Protein AF-0000000083411575 (afdb_homodimer)

Nearest PDB structures (foldseek):
  4qbl-assembly1_A  TM=9.047E-01  e=6.731E-08  Psychrobacter sp. PRwf-1
  4qbl-assembly3_D  TM=9.053E-01  e=1.984E-07  Psychrobacter sp. PRwf-1
  4qbo-assembly1_A-2  TM=8.494E-01  e=5.004E-03  Streptococcus phage P9
  5y7g-assembly3_C  TM=7.766E-01  e=3.086E-01  Pseudomonas aeruginosa PAO1
  4qbl-assembly1_A  TM=9.045E-01  e=8.888E-08  Psychrobacter sp. PRwf-1

Organism: NCBI:txid2530390

InterPro domains:
  IPR011856 tRNA endonuclease-like domain superfamily [G3DSA:3.40.1350.10] (1-117)
  IPR014883 VRR-NUC domain [PF08774] (8-102)
  IPR014883 VRR-NUC domain [SM00990] (3-104)

Secondary structure (DSSP, 8-state):
-HHHHHHHHHHHHHHHHHHTGGGGGGEEE----S---HHHHHHHHHTT--TT--SEEE----SS-S-EEEEE--TT----HHHHHHHHHHHHTT-EEEEE-SHHHHHHHHHHHHHT-/-HHHHHHHHHHHHHHHHHHTGGGGGGEEE----S---HHHHHHHHHTT--TT--SEEE----SS-S-EEEEE--TT----HHHHHHHHHHHHTT-EEEEE-SHHHHHHHHHHHHHT-

Sequence (234 aa):
MRHAESQIQQNCVKWFRLQYADLALLLFAVPNGGARNRIEAGIMKGEGVTAGVADMLFLLPNKYHHALCIEFKTPKGKQQDSQKRFQRKVEAFGYRYEIVRSLEEFIELMRNYLAQRMRHAESQIQQNCVKWFRLQYADLALLLFAVPNGGARNRIEAGIMKGEGVTAGVADMLFLLPNKYHHALCIEFKTPKGKQQDSQKRFQRKVEAFGYRYEIVRSLEEFIELMRNYLAQR

Foldseek 3Di:
DVVLQVVQVVLLLVVCCVVPVVQSVQKDFDPLDDDDPPVVNVVVVVVPRFPQFAGMWRCDDFPFARTEGEHEDAPPDDRDPSVVVNCVVRVVVGHHYDYDHHSVSSVVVVVVRVVRD/DVVLQVVQVVLLLVVCCVVPVVQSVQKDFDPLDDDDPPVVNVVVVVVPRFPQFAGMWRQDDFPFARTEGEHEDAPPDDRDPSVVVNCVVRVVVGHHYDYDHHSVSSVVVVVVRVVRD

pLDDT: mean 95.51, std 7.92, range [45.12, 98.94]

Solvent-accessible surface area (backbone atoms only — not comparable to full-atom values): 12264 Å² total; per-residue (Å²): 112,72,58,61,30,46,52,39,43,23,51,39,39,51,51,45,40,68,76,37,56,94,52,34,88,39,46,30,32,34,59,81,70,74,94,59,56,70,68,58,46,51,51,39,43,43,42,22,48,55,82,33,61,47,46,26,39,31,63,53,52,35,79,78,26,44,24,39,34,36,32,71,31,44,89,80,55,75,84,50,70,51,32,50,52,40,43,53,52,39,44,74,60,36,28,41,67,46,78,35,58,39,50,67,54,41,51,53,48,51,54,55,52,62,69,42,92,112,72,58,60,32,46,52,39,43,22,51,38,39,52,51,45,39,68,76,37,56,93,51,34,88,38,46,30,31,33,61,82,70,74,95,58,57,70,68,59,45,51,53,40,43,41,44,22,48,55,82,33,61,48,46,26,39,32,63,52,52,35,78,80,24,44,24,38,35,35,31,72,33,45,88,83,53,75,84,49,71,50,32,49,51,40,42,55,53,40,40,74,62,36,28,41,68,45,80,34,59,38,50,67,52,42,50,52,48,51,52,55,50,60,68,40,90

Structure (mmCIF, N/CA/C/O backbone):
data_AF-0000000083411575-model_v1
#
loop_
_entity.id
_entity.type
_entity.pdbx_description
1 polymer 'VRR-NUC domain-containing protein'
#
loop_
_atom_site.group_PDB
_atom_site.id
_atom_site.type_symbol
_atom_site.label_atom_id
_atom_site.label_alt_id
_atom_site.label_comp_id
_atom_site.label_asy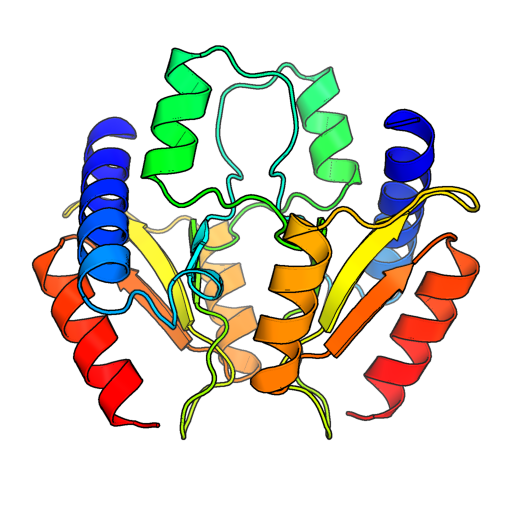m_id
_atom_site.label_entity_id
_atom_site.label_seq_id
_atom_site.pdbx_PDB_ins_code
_atom_site.Cartn_x
_atom_site.Cartn_y
_atom_site.Cartn_z
_atom_site.occupancy
_atom_site.B_iso_or_equiv
_atom_site.auth_seq_id
_atom_site.auth_comp_id
_atom_site.auth_asym_id
_atom_site.auth_atom_id
_atom_site.pdbx_PDB_model_num
ATOM 1 N N . MET A 1 1 ? -22.984 -2.225 -6.152 1 45.91 1 MET A N 1
ATOM 2 C CA . MET A 1 1 ? -21.797 -2.654 -6.887 1 45.91 1 MET A CA 1
ATOM 3 C C . MET A 1 1 ? -20.562 -2.656 -5.98 1 45.91 1 MET A C 1
ATOM 5 O O . MET A 1 1 ? -19.828 -3.648 -5.918 1 45.91 1 MET A O 1
ATOM 9 N N . ARG A 1 2 ? -20.5 -1.632 -5.113 1 64.19 2 ARG A N 1
ATOM 10 C CA . ARG A 1 2 ? -19.406 -1.504 -4.164 1 64.19 2 ARG A CA 1
ATOM 11 C C . ARG A 1 2 ? -19.516 -2.549 -3.057 1 64.19 2 ARG A C 1
ATOM 13 O O . ARG A 1 2 ? -18.5 -3.115 -2.631 1 64.19 2 ARG A O 1
ATOM 20 N N . HIS A 1 3 ? -20.703 -3.031 -3.025 1 84.12 3 HIS A N 1
ATOM 21 C CA . HIS A 1 3 ? -20.938 -3.971 -1.939 1 84.12 3 HIS A CA 1
ATOM 22 C C . HIS A 1 3 ? -20.484 -5.379 -2.312 1 84.12 3 HIS A C 1
ATOM 24 O O . HIS A 1 3 ? -19.859 -6.066 -1.499 1 84.12 3 HIS A O 1
ATOM 30 N N . ALA A 1 4 ? -20.797 -5.727 -3.582 1 92.94 4 ALA A N 1
ATOM 31 C CA . ALA A 1 4 ? -20.391 -7.062 -4.004 1 92.94 4 ALA A CA 1
ATOM 32 C C . ALA A 1 4 ? -18.875 -7.191 -4.02 1 92.94 4 ALA A C 1
ATOM 34 O O . ALA A 1 4 ? -18.312 -8.219 -3.605 1 92.94 4 ALA A O 1
ATOM 35 N N . GLU A 1 5 ? -18.234 -6.23 -4.488 1 95.06 5 GLU A N 1
ATOM 36 C CA . GLU A 1 5 ? -16.766 -6.211 -4.516 1 95.06 5 GLU A CA 1
ATOM 37 C C . GLU A 1 5 ? -16.188 -6.258 -3.105 1 95.06 5 GLU A C 1
ATOM 39 O O . GLU A 1 5 ? -15.211 -6.965 -2.855 1 95.06 5 GLU A O 1
ATOM 44 N N . SER A 1 6 ? -16.812 -5.504 -2.25 1 95.5 6 SER A N 1
ATOM 45 C CA . SER A 1 6 ? -16.422 -5.492 -0.844 1 95.5 6 SER A CA 1
ATOM 46 C C . SER A 1 6 ? -16.547 -6.883 -0.228 1 95.5 6 SER A C 1
ATOM 48 O O . SER A 1 6 ? -15.664 -7.312 0.524 1 95.5 6 SER A O 1
ATOM 50 N N . GLN A 1 7 ? -17.609 -7.582 -0.537 1 97 7 GLN A N 1
ATOM 51 C CA . GLN A 1 7 ? -17.812 -8.922 -0.006 1 97 7 GLN A CA 1
ATOM 52 C C . GLN A 1 7 ? -16.75 -9.891 -0.51 1 97 7 GLN A C 1
ATOM 54 O O . GLN A 1 7 ? -16.25 -10.727 0.25 1 97 7 GLN A O 1
ATOM 59 N N . ILE A 1 8 ? -16.422 -9.797 -1.762 1 98.25 8 ILE A N 1
ATOM 60 C CA . ILE A 1 8 ? -15.359 -10.633 -2.32 1 98.25 8 ILE A CA 1
ATOM 61 C C . ILE A 1 8 ? -14.047 -10.367 -1.581 1 98.25 8 ILE A C 1
ATOM 63 O O . ILE A 1 8 ? -13.383 -11.297 -1.131 1 98.25 8 ILE A O 1
ATOM 67 N N . GLN A 1 9 ? -13.711 -9.148 -1.448 1 98.56 9 GLN A N 1
ATOM 68 C CA . GLN A 1 9 ? -12.469 -8.75 -0.793 1 98.56 9 GLN A CA 1
ATOM 69 C C . GLN A 1 9 ? -12.422 -9.242 0.65 1 98.56 9 GLN A C 1
ATOM 71 O O . GLN A 1 9 ? -11.414 -9.789 1.096 1 98.56 9 GLN A O 1
ATOM 76 N N . GLN A 1 10 ? -13.539 -9.109 1.361 1 98.56 10 GLN A N 1
ATOM 77 C CA . GLN A 1 10 ? -13.594 -9.547 2.752 1 98.56 10 GLN A CA 1
ATOM 78 C C . GLN A 1 10 ? -13.406 -11.062 2.859 1 98.56 10 GLN A C 1
ATOM 80 O O . GLN A 1 10 ? -12.703 -11.547 3.748 1 98.56 10 GLN A O 1
ATOM 85 N N . ASN A 1 11 ? -14.078 -11.742 1.979 1 98.81 11 ASN A N 1
ATOM 86 C CA . ASN A 1 11 ? -13.93 -13.195 1.978 1 98.81 11 ASN A CA 1
ATOM 87 C C . ASN A 1 11 ? -12.484 -13.617 1.704 1 98.81 11 ASN A C 1
ATOM 89 O O . ASN A 1 11 ? -11.984 -14.555 2.322 1 98.81 11 ASN A O 1
ATOM 93 N N . CYS A 1 12 ? -11.859 -12.938 0.825 1 98.94 12 CYS A N 1
ATOM 94 C CA . CYS A 1 12 ? -10.477 -13.227 0.482 1 98.94 12 CYS A CA 1
ATOM 95 C C . CYS A 1 12 ? -9.555 -12.953 1.664 1 98.94 12 CYS A C 1
ATOM 97 O O . CYS A 1 12 ? -8.695 -13.781 1.994 1 98.94 12 CYS A O 1
ATOM 99 N N . VAL A 1 13 ? -9.766 -11.836 2.314 1 98.88 13 VAL A N 1
ATOM 100 C CA . VAL A 1 13 ? -8.953 -11.461 3.467 1 98.88 13 VAL A CA 1
ATOM 101 C C . VAL A 1 13 ? -9.125 -12.492 4.582 1 98.88 13 VAL A C 1
ATOM 103 O O . VAL A 1 13 ? -8.148 -12.961 5.164 1 98.88 13 VAL A O 1
ATOM 106 N N . LYS A 1 14 ? -10.352 -12.812 4.832 1 98.81 14 LYS A N 1
ATOM 107 C CA . LYS A 1 14 ? -10.648 -13.797 5.871 1 98.81 14 LYS A CA 1
ATOM 108 C C . LYS A 1 14 ? -9.953 -15.125 5.586 1 98.81 14 LYS A C 1
ATOM 110 O O . LYS A 1 14 ? -9.297 -15.688 6.457 1 98.81 14 LYS A O 1
ATOM 115 N N . TRP A 1 15 ? -10.148 -15.617 4.422 1 98.94 15 TRP A N 1
ATOM 116 C CA . TRP A 1 15 ? -9.516 -16.875 4.035 1 98.94 15 TRP A CA 1
ATOM 117 C C . TRP A 1 15 ? -8 -16.797 4.207 1 98.94 15 TRP A C 1
ATOM 119 O O . TRP A 1 15 ? -7.391 -17.688 4.809 1 98.94 15 TRP A O 1
ATOM 129 N N . PHE A 1 16 ? -7.371 -15.766 3.699 1 98.94 16 PHE A N 1
ATOM 130 C CA . PHE A 1 16 ? -5.918 -15.641 3.707 1 98.94 16 PHE A CA 1
ATOM 131 C C . PHE A 1 16 ? -5.383 -15.633 5.133 1 98.94 16 PHE A C 1
ATOM 133 O O . PHE A 1 16 ? -4.418 -16.328 5.441 1 98.94 16 PHE A O 1
ATOM 140 N N . ARG A 1 17 ? -6.027 -14.836 5.992 1 98.62 17 ARG A N 1
ATOM 141 C CA . ARG A 1 17 ? -5.531 -14.672 7.352 1 98.62 17 ARG A CA 1
ATOM 142 C C . ARG A 1 17 ? -5.684 -15.961 8.156 1 98.62 17 ARG A C 1
ATOM 144 O O . ARG A 1 17 ? -4.879 -16.25 9.047 1 98.62 17 ARG A O 1
ATOM 151 N N . LEU A 1 18 ? -6.668 -16.703 7.801 1 98.5 18 LEU A N 1
ATOM 152 C CA . LEU A 1 18 ? -6.832 -18.016 8.422 1 98.5 18 LEU A CA 1
ATOM 153 C C . LEU A 1 18 ? -5.797 -19 7.891 1 98.5 18 LEU A C 1
ATOM 155 O O . LEU A 1 18 ? -5.191 -19.75 8.664 1 98.5 18 LEU A O 1
ATOM 159 N N . GLN A 1 19 ? -5.578 -19.031 6.637 1 98.56 19 GLN A N 1
ATOM 160 C CA . GLN A 1 19 ? -4.707 -20.016 5.988 1 98.56 19 GLN A CA 1
ATOM 161 C C . GLN A 1 19 ? -3.238 -19.672 6.227 1 98.56 19 GLN A C 1
ATOM 163 O O . GLN A 1 19 ? -2.406 -20.578 6.363 1 98.56 19 GLN A O 1
ATOM 168 N N . TYR A 1 20 ? -2.881 -18.391 6.188 1 98.5 20 TYR A N 1
ATOM 169 C CA . TYR A 1 20 ? -1.503 -17.922 6.273 1 98.5 20 TYR A CA 1
ATOM 170 C C . TYR A 1 20 ? -1.346 -16.891 7.379 1 98.5 20 TYR A C 1
ATOM 172 O O . TYR A 1 20 ? -0.871 -15.781 7.137 1 98.5 20 TYR A O 1
ATOM 180 N N . ALA A 1 21 ? -1.58 -17.328 8.594 1 98.19 21 ALA A N 1
ATOM 181 C CA . ALA A 1 21 ? -1.574 -16.422 9.742 1 98.19 21 ALA A CA 1
ATOM 182 C C . ALA A 1 21 ? -0.219 -15.734 9.891 1 98.19 21 ALA A C 1
ATOM 184 O O . ALA A 1 21 ? -0.149 -14.555 10.234 1 98.19 21 ALA A O 1
ATOM 185 N N . ASP A 1 22 ? 0.83 -16.406 9.57 1 98 22 ASP A N 1
ATOM 186 C CA . ASP A 1 22 ? 2.18 -15.898 9.781 1 98 22 ASP A CA 1
ATOM 187 C C . ASP A 1 22 ? 2.533 -14.844 8.727 1 98 22 ASP A C 1
ATOM 189 O O . ASP A 1 22 ? 3.514 -14.109 8.883 1 98 22 ASP A O 1
ATOM 193 N N . LEU A 1 23 ? 1.712 -14.727 7.66 1 98.62 23 LEU A N 1
ATOM 194 C CA . LEU A 1 23 ? 1.969 -13.781 6.586 1 98.62 23 LEU A CA 1
ATOM 195 C C . LEU A 1 23 ? 0.899 -12.688 6.555 1 98.62 23 LEU A C 1
ATOM 197 O O . LEU A 1 23 ? 0.912 -11.828 5.676 1 98.62 23 LEU A O 1
ATOM 201 N N . ALA A 1 24 ? 0.031 -12.734 7.512 1 98.56 24 ALA A N 1
ATOM 202 C CA . ALA A 1 24 ? -1.183 -11.922 7.492 1 98.56 24 ALA A CA 1
ATOM 203 C C . ALA A 1 24 ? -0.846 -10.43 7.445 1 98.56 24 ALA A C 1
ATOM 205 O O . ALA A 1 24 ? -1.523 -9.656 6.766 1 98.56 24 ALA A O 1
ATOM 206 N N . LEU A 1 25 ? 0.223 -10.016 8.109 1 98.62 25 LEU A N 1
ATOM 207 C CA . LEU A 1 25 ? 0.572 -8.602 8.211 1 98.62 25 LEU A CA 1
ATOM 208 C C . LEU A 1 25 ? 1.054 -8.062 6.871 1 98.62 25 LEU A C 1
ATOM 210 O O . LEU A 1 25 ? 1.067 -6.848 6.652 1 98.62 25 LEU A O 1
ATOM 214 N N . LEU A 1 26 ? 1.447 -8.938 6.008 1 98.88 26 LEU A N 1
ATOM 215 C CA . LEU A 1 26 ? 2.014 -8.516 4.73 1 98.88 26 LEU A CA 1
ATOM 216 C C . LEU A 1 26 ? 0.914 -8.289 3.697 1 98.88 26 LEU A C 1
ATOM 218 O O . LEU A 1 26 ? 1.167 -7.727 2.629 1 98.88 26 LEU A O 1
ATOM 222 N N . LEU A 1 27 ? -0.283 -8.789 3.959 1 98.94 27 LEU A N 1
ATOM 223 C CA . LEU A 1 27 ? -1.449 -8.562 3.111 1 98.94 27 LEU A CA 1
ATOM 224 C C . LEU A 1 27 ? -2.377 -7.523 3.73 1 98.94 27 LEU A C 1
ATOM 226 O O . LEU A 1 27 ? -2.971 -7.762 4.785 1 98.94 27 LEU A O 1
ATOM 230 N N . PHE A 1 28 ? -2.523 -6.352 3.053 1 98.81 28 PHE A N 1
ATOM 231 C CA . PHE A 1 28 ? -3.34 -5.293 3.633 1 98.81 28 PHE A CA 1
ATOM 232 C C . PHE A 1 28 ? -4 -4.457 2.543 1 98.81 28 PHE A C 1
ATOM 234 O O . PHE A 1 28 ? -3.545 -4.453 1.396 1 98.81 28 PHE A O 1
ATOM 241 N N . ALA A 1 29 ? -5.043 -3.838 2.924 1 98.31 29 ALA A N 1
ATOM 242 C CA . ALA A 1 29 ? -5.805 -3.01 1.993 1 98.31 29 ALA A CA 1
ATOM 243 C C . ALA A 1 29 ? -5.223 -1.601 1.91 1 98.31 29 ALA A C 1
ATOM 245 O O . ALA A 1 29 ? -4.527 -1.155 2.824 1 98.31 29 ALA A O 1
ATOM 246 N N . VAL A 1 30 ? -5.398 -0.979 0.812 1 97.75 30 VAL A N 1
ATOM 247 C CA . VAL A 1 30 ? -5.223 0.46 0.642 1 97.75 30 VAL A CA 1
ATOM 248 C C . VAL A 1 30 ? -6.586 1.134 0.503 1 97.75 30 VAL A C 1
ATOM 250 O O . VAL A 1 30 ? -7.133 1.222 -0.599 1 97.75 30 VAL A O 1
ATOM 253 N N . PRO A 1 31 ? -7.156 1.599 1.565 1 92 31 PRO A N 1
ATOM 254 C CA . PRO A 1 31 ? -8.539 2.076 1.535 1 92 31 PRO A CA 1
ATOM 255 C C . PRO A 1 31 ? -8.672 3.455 0.893 1 92 31 PRO A C 1
ATOM 257 O O . PRO A 1 31 ? -8.719 4.469 1.597 1 92 31 PRO A O 1
ATOM 260 N N . ASN A 1 32 ? -8.703 3.543 -0.411 1 82.38 32 ASN A N 1
ATOM 261 C CA . ASN A 1 32 ? -8.75 4.793 -1.158 1 82.38 32 ASN A CA 1
ATOM 262 C C . ASN A 1 32 ? -10.188 5.27 -1.354 1 82.38 32 ASN A C 1
ATOM 264 O O . ASN A 1 32 ? -10.422 6.367 -1.863 1 82.38 32 ASN A O 1
ATOM 268 N N . GLY A 1 33 ? -11.039 4.449 -0.972 1 71.44 33 GLY A N 1
ATOM 269 C CA . GLY A 1 33 ? -12.43 4.777 -1.261 1 71.44 33 GLY A CA 1
ATOM 270 C C . GLY A 1 33 ? -13.203 5.234 -0.038 1 71.44 33 GLY A C 1
ATOM 271 O O . GLY A 1 33 ? -12.609 5.547 0.997 1 71.44 33 GLY A O 1
ATOM 272 N N . GLY A 1 34 ? -14.344 5.609 -0.217 1 68 34 GLY A N 1
ATOM 273 C CA . GLY A 1 34 ? -15.297 5.992 0.808 1 68 34 GLY A CA 1
ATOM 274 C C . GLY A 1 34 ? -15.695 7.457 0.739 1 68 34 GLY A C 1
ATOM 275 O O . GLY A 1 34 ? -14.969 8.273 0.16 1 68 34 GLY A O 1
ATOM 276 N N . ALA A 1 35 ? -16.828 7.652 1.132 1 71.06 35 ALA A N 1
ATOM 277 C CA . ALA A 1 35 ? -17.344 9.016 1.122 1 71.06 35 ALA A CA 1
ATOM 278 C C . ALA A 1 35 ? -16.641 9.883 2.16 1 71.06 35 ALA A C 1
ATOM 280 O O . ALA A 1 35 ? -16.5 9.477 3.316 1 71.06 35 ALA A O 1
ATOM 281 N N . ARG A 1 36 ? -15.898 10.883 1.647 1 77.06 36 ARG A N 1
ATOM 282 C CA . ARG A 1 36 ? -15.281 11.906 2.48 1 77.06 36 ARG A CA 1
ATOM 283 C C . ARG A 1 36 ? -15.781 13.297 2.104 1 77.06 36 ARG A C 1
ATOM 285 O O . ARG A 1 36 ? -16.188 13.531 0.961 1 77.06 36 ARG A O 1
ATOM 292 N N . ASN A 1 37 ? -15.906 14.031 3.102 1 83.44 37 ASN A N 1
ATOM 293 C CA . ASN A 1 37 ? -16.203 15.414 2.736 1 83.44 37 ASN A CA 1
ATOM 294 C C . ASN A 1 37 ? -15.047 16.047 1.955 1 83.44 37 ASN A C 1
ATOM 296 O O . ASN A 1 37 ? -13.945 15.484 1.912 1 83.44 37 ASN A O 1
ATOM 300 N N . ARG A 1 38 ? -15.406 17.047 1.305 1 88.06 38 ARG A N 1
ATOM 301 C CA . ARG A 1 38 ? -14.469 17.672 0.38 1 88.06 38 ARG A CA 1
ATOM 302 C C . ARG A 1 38 ? -13.164 18.031 1.083 1 88.06 38 ARG A C 1
ATOM 304 O O . ARG A 1 38 ? -12.078 17.875 0.516 1 88.06 38 ARG A O 1
ATOM 311 N N . ILE A 1 39 ? -13.258 18.578 2.246 1 86.69 39 ILE A N 1
ATOM 312 C CA . ILE A 1 39 ? -12.086 19 2.994 1 86.69 39 ILE A CA 1
ATOM 313 C C . ILE A 1 39 ? -11.211 17.797 3.316 1 86.69 39 ILE A C 1
ATOM 315 O O . ILE A 1 39 ? -10 17.812 3.062 1 86.69 39 ILE A O 1
ATOM 319 N N . GLU A 1 40 ? -11.789 16.734 3.811 1 86.06 40 GLU A N 1
ATOM 320 C CA . GLU A 1 40 ? -11.055 15.516 4.141 1 86.06 40 GLU A CA 1
ATOM 321 C C . GLU A 1 40 ? -10.445 14.891 2.891 1 86.06 40 GLU A C 1
ATOM 323 O O . GLU A 1 40 ? -9.305 14.406 2.926 1 86.06 40 GLU A O 1
ATOM 328 N N . ALA A 1 41 ? -11.211 14.961 1.798 1 87.75 41 ALA A N 1
ATOM 329 C CA . ALA A 1 41 ? -10.727 14.414 0.533 1 87.75 41 ALA A CA 1
ATOM 330 C C . ALA A 1 41 ? -9.477 15.164 0.058 1 87.75 41 ALA A C 1
ATOM 332 O O . ALA A 1 41 ? -8.531 14.547 -0.438 1 87.75 41 ALA A O 1
ATO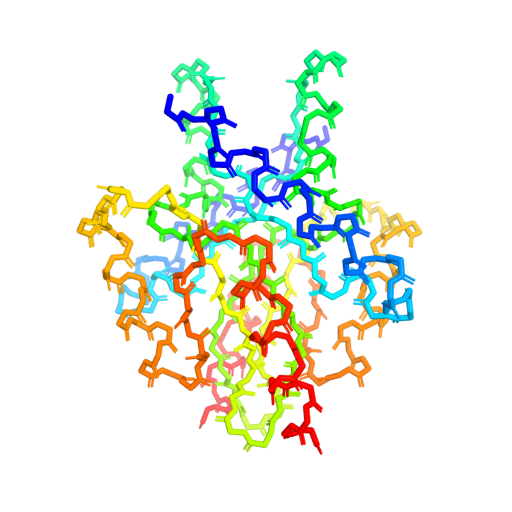M 333 N N . GLY A 1 42 ? -9.5 16.469 0.205 1 91.62 42 GLY A N 1
ATOM 334 C CA . GLY A 1 42 ? -8.352 17.281 -0.159 1 91.62 42 GLY A CA 1
ATOM 335 C C . GLY A 1 42 ? -7.121 16.984 0.674 1 91.62 42 GLY A C 1
ATOM 336 O O . GLY A 1 42 ? -6.012 16.891 0.143 1 91.62 42 GLY A O 1
ATOM 337 N N . ILE A 1 43 ? -7.324 16.781 1.962 1 91.75 43 ILE A N 1
ATOM 338 C CA . ILE A 1 43 ? -6.227 16.469 2.867 1 91.75 43 ILE A CA 1
ATOM 339 C C . ILE A 1 43 ? -5.633 15.109 2.496 1 91.75 43 ILE A C 1
ATOM 341 O O . ILE A 1 43 ? -4.414 14.961 2.396 1 91.75 43 ILE A O 1
ATOM 345 N N . MET A 1 44 ? -6.5 14.203 2.184 1 93.38 44 MET A N 1
ATOM 346 C CA . MET A 1 44 ? -6.055 12.852 1.848 1 93.38 44 MET A CA 1
ATOM 347 C C . MET A 1 44 ? -5.258 12.852 0.545 1 93.38 44 MET A C 1
ATOM 349 O O . MET A 1 44 ? -4.219 12.195 0.449 1 93.38 44 MET A O 1
ATOM 353 N N . LYS A 1 45 ? -5.738 13.602 -0.394 1 94.94 45 LYS A N 1
ATOM 354 C CA . LYS A 1 45 ? -5 13.727 -1.646 1 94.94 45 LYS A CA 1
ATOM 355 C C . LYS A 1 45 ? -3.627 14.359 -1.414 1 94.94 45 LYS A C 1
ATOM 357 O O . LYS A 1 45 ? -2.627 13.898 -1.973 1 94.94 45 LYS A O 1
ATOM 362 N N . GLY A 1 46 ? -3.625 15.359 -0.607 1 96.25 46 GLY A N 1
ATOM 363 C CA . GLY A 1 46 ? -2.367 16 -0.257 1 96.25 46 GLY A CA 1
ATOM 364 C C . GLY A 1 46 ? -1.4 15.07 0.452 1 96.25 46 GLY A C 1
ATOM 365 O O . GLY A 1 46 ? -0.183 15.211 0.314 1 96.25 46 GLY A O 1
ATOM 366 N N . GLU A 1 47 ? -1.982 14.078 1.139 1 96.88 47 GLU A N 1
ATOM 367 C CA . GLU A 1 47 ? -1.171 13.133 1.904 1 96.88 47 GLU A CA 1
ATOM 368 C C . GLU A 1 47 ? -0.738 11.953 1.043 1 96.88 47 GLU A C 1
ATOM 370 O O . GLU A 1 47 ? -0.022 11.07 1.513 1 96.88 47 GLU A O 1
ATOM 375 N N . GLY A 1 48 ? -1.178 11.961 -0.168 1 97.69 48 GLY A N 1
ATOM 376 C CA . GLY A 1 48 ? -0.621 10.969 -1.073 1 97.69 48 GLY A CA 1
ATOM 377 C C . GLY A 1 48 ? -1.625 9.906 -1.489 1 97.69 48 GLY A C 1
ATOM 378 O O . GLY A 1 48 ? -1.26 8.906 -2.113 1 97.69 48 GLY A O 1
ATOM 379 N N . VAL A 1 49 ? -2.881 10.07 -1.038 1 96.88 49 VAL A N 1
ATOM 380 C CA . VAL A 1 49 ? -3.908 9.203 -1.608 1 96.88 49 VAL A CA 1
ATOM 381 C C . VAL A 1 49 ? -3.967 9.398 -3.121 1 96.88 49 VAL A C 1
ATOM 383 O O . VAL A 1 49 ? -4.012 10.531 -3.607 1 96.88 49 VAL A O 1
ATOM 386 N N . THR A 1 50 ? -3.924 8.32 -3.832 1 97.19 50 THR A N 1
ATOM 387 C CA . THR A 1 50 ? -3.76 8.359 -5.281 1 97.19 50 THR A CA 1
ATOM 388 C C . THR A 1 50 ? -4.82 7.508 -5.969 1 97.19 50 THR A C 1
ATOM 390 O O . THR A 1 50 ? -5.047 6.355 -5.586 1 97.19 50 THR A O 1
ATOM 393 N N . ALA A 1 51 ? -5.406 8.078 -6.961 1 94.81 51 ALA A N 1
ATOM 394 C CA . ALA A 1 51 ? -6.43 7.359 -7.723 1 94.81 51 ALA A CA 1
ATOM 395 C C . ALA A 1 51 ? -5.824 6.18 -8.477 1 94.81 51 ALA A C 1
ATOM 397 O O . ALA A 1 51 ? -4.742 6.293 -9.055 1 94.81 51 ALA A O 1
ATOM 398 N N . GLY A 1 52 ? -6.492 5.098 -8.367 1 97.38 52 GLY A N 1
ATOM 399 C CA . GLY A 1 52 ? -6.141 3.973 -9.219 1 97.38 52 GLY A CA 1
ATOM 400 C C . GLY A 1 52 ? -5.285 2.936 -8.516 1 97.38 52 GLY A C 1
ATOM 401 O O . GLY A 1 52 ? -5.082 1.837 -9.039 1 97.38 52 GLY A O 1
ATOM 402 N N . VAL A 1 53 ? -4.793 3.299 -7.363 1 98.5 53 VAL A N 1
ATOM 403 C CA . VAL A 1 53 ? -3.988 2.336 -6.613 1 98.5 53 VAL A CA 1
ATOM 404 C C . VAL A 1 53 ? -4.812 1.083 -6.332 1 98.5 53 VAL A C 1
ATOM 406 O O . VAL A 1 53 ? -6.008 1.171 -6.031 1 98.5 53 VAL A O 1
ATOM 409 N N . ALA A 1 54 ? -4.16 -0.061 -6.426 1 98.62 54 ALA A N 1
ATOM 410 C CA . ALA A 1 54 ? -4.836 -1.338 -6.223 1 98.62 54 ALA A CA 1
ATOM 411 C C . ALA A 1 54 ? -5.496 -1.397 -4.848 1 98.62 54 ALA A C 1
ATOM 413 O O . ALA A 1 54 ? -5.016 -0.782 -3.895 1 98.62 54 ALA A O 1
ATOM 414 N N . ASP A 1 55 ? -6.512 -2.191 -4.672 1 98 55 ASP A N 1
ATOM 415 C CA . ASP A 1 55 ? -7.301 -2.305 -3.449 1 98 55 ASP A CA 1
ATOM 416 C C . ASP A 1 55 ? -6.484 -2.938 -2.324 1 98 55 ASP A C 1
ATOM 418 O O . ASP A 1 55 ? -6.773 -2.721 -1.146 1 98 55 ASP A O 1
ATOM 422 N N . MET A 1 56 ? -5.555 -3.746 -2.721 1 98.69 56 MET A N 1
ATOM 423 C CA . MET A 1 56 ? -4.844 -4.574 -1.751 1 98.69 56 MET A CA 1
ATOM 424 C C . MET A 1 56 ? -3.414 -4.848 -2.213 1 98.69 56 MET A C 1
ATOM 426 O O . MET A 1 56 ? -3.17 -5.039 -3.406 1 98.69 56 MET A O 1
ATOM 430 N N . LEU A 1 57 ? -2.525 -4.836 -1.236 1 98.94 57 LEU A N 1
ATOM 431 C CA . LEU A 1 57 ? -1.133 -5.18 -1.506 1 98.94 57 LEU A CA 1
ATOM 432 C C . LEU A 1 57 ? -0.7 -6.387 -0.679 1 98.94 57 LEU A C 1
ATOM 434 O O . LEU A 1 57 ? -1.143 -6.555 0.459 1 98.94 57 LEU A O 1
ATOM 438 N N . PHE A 1 58 ? 0.037 -7.195 -1.245 1 98.94 58 PHE A N 1
ATOM 439 C CA . PHE A 1 58 ? 0.76 -8.266 -0.569 1 98.94 58 PHE A CA 1
ATOM 440 C C . PHE A 1 58 ? 2.266 -8.062 -0.692 1 98.94 58 PHE A C 1
ATOM 442 O O . PHE A 1 58 ? 2.855 -8.375 -1.729 1 98.94 58 PHE A O 1
ATOM 449 N N . LEU A 1 59 ? 2.902 -7.508 0.375 1 98.94 59 LEU A N 1
ATOM 450 C CA . LEU A 1 59 ? 4.324 -7.188 0.371 1 98.94 59 LEU A CA 1
ATOM 451 C C . LEU A 1 59 ? 5.16 -8.422 0.694 1 98.94 59 LEU A C 1
ATOM 453 O O . LEU A 1 59 ? 5.832 -8.469 1.727 1 98.94 59 LEU A O 1
ATOM 457 N N . LEU A 1 60 ? 5.125 -9.328 -0.186 1 98.94 60 LEU A N 1
ATOM 458 C CA . LEU A 1 60 ? 5.957 -10.531 -0.177 1 98.94 60 LEU A CA 1
ATOM 459 C C . LEU A 1 60 ? 6.543 -10.789 -1.559 1 98.94 60 LEU A C 1
ATOM 461 O O . LEU A 1 60 ? 5.809 -11.055 -2.514 1 98.94 60 LEU A O 1
ATOM 465 N N . PRO A 1 61 ? 7.883 -10.633 -1.624 1 98.88 61 PRO A N 1
ATOM 466 C CA . PRO A 1 61 ? 8.461 -10.945 -2.934 1 98.88 61 PRO A CA 1
ATOM 467 C C . PRO A 1 61 ? 8.453 -12.438 -3.246 1 98.88 61 PRO A C 1
ATOM 469 O O . PRO A 1 61 ? 8.375 -13.266 -2.332 1 98.88 61 PRO A O 1
ATOM 472 N N . ASN A 1 62 ? 8.352 -12.711 -4.496 1 98.56 62 ASN A N 1
ATOM 473 C CA . ASN A 1 62 ? 8.633 -14.07 -4.938 1 98.56 62 ASN A CA 1
ATOM 474 C C . ASN A 1 62 ? 9.719 -14.102 -6.008 1 98.56 62 ASN A C 1
ATOM 476 O O . ASN A 1 62 ? 10.461 -13.133 -6.172 1 98.56 62 ASN A O 1
ATOM 480 N N . LYS A 1 63 ? 9.938 -15.188 -6.691 1 98.25 63 LYS A N 1
ATOM 481 C CA . LYS A 1 63 ? 11.031 -15.367 -7.641 1 98.25 63 LYS A CA 1
ATOM 482 C C . LYS A 1 63 ? 10.969 -14.312 -8.75 1 98.25 63 LYS A C 1
ATOM 484 O O . LYS A 1 63 ? 12.008 -13.898 -9.266 1 98.25 63 LYS A O 1
ATOM 489 N N . TYR A 1 64 ? 9.805 -13.836 -9.023 1 98.5 64 TYR A N 1
ATOM 490 C CA . TYR A 1 64 ? 9.641 -13.055 -10.242 1 98.5 64 TYR A CA 1
ATOM 491 C C . TYR A 1 64 ? 9.203 -11.625 -9.93 1 98.5 64 TYR A C 1
ATOM 493 O O . TYR A 1 64 ? 9.398 -10.719 -10.734 1 98.5 64 TYR A O 1
ATOM 501 N N . HIS A 1 65 ? 8.602 -11.461 -8.805 1 98.88 65 HIS A N 1
ATOM 502 C CA . HIS A 1 65 ? 7.953 -10.18 -8.539 1 98.88 65 HIS A CA 1
ATOM 503 C C . HIS A 1 65 ? 8.328 -9.648 -7.164 1 98.88 65 HIS A C 1
ATOM 505 O O . HIS A 1 65 ? 8.539 -10.422 -6.23 1 98.88 65 HIS A O 1
ATOM 511 N N . HIS A 1 66 ? 8.383 -8.344 -7.023 1 98.94 66 HIS A N 1
ATOM 512 C CA . HIS A 1 66 ? 8.75 -7.676 -5.777 1 98.94 66 HIS A CA 1
ATOM 513 C C . HIS A 1 66 ? 7.578 -7.633 -4.809 1 98.94 66 HIS A C 1
ATOM 515 O O . HIS A 1 66 ? 7.766 -7.469 -3.602 1 98.94 66 HIS A O 1
ATOM 521 N N . ALA A 1 67 ? 6.363 -7.699 -5.242 1 98.94 67 ALA A N 1
ATOM 522 C CA . ALA A 1 67 ? 5.121 -7.73 -4.477 1 98.94 67 ALA A CA 1
ATOM 523 C C . ALA A 1 67 ? 3.926 -8.023 -5.379 1 98.94 67 ALA A C 1
ATOM 525 O O . ALA A 1 67 ? 4.07 -8.125 -6.602 1 98.94 67 ALA A O 1
ATOM 526 N N . LEU A 1 68 ? 2.822 -8.273 -4.785 1 98.94 68 LEU A N 1
ATOM 527 C CA . LEU A 1 68 ? 1.57 -8.523 -5.492 1 98.94 68 LEU A CA 1
ATOM 528 C C . LEU A 1 68 ? 0.551 -7.426 -5.199 1 98.94 68 LEU A C 1
ATOM 530 O O . LEU A 1 68 ? 0.283 -7.117 -4.035 1 98.94 68 LEU A O 1
ATOM 534 N N . CYS A 1 69 ? 0.064 -6.754 -6.262 1 98.94 69 CYS A N 1
ATOM 535 C CA . CYS A 1 69 ? -1.042 -5.805 -6.207 1 98.94 69 CYS A CA 1
ATOM 536 C C . CYS A 1 69 ? -2.342 -6.457 -6.664 1 98.94 69 CYS A C 1
ATOM 538 O O . CYS A 1 69 ? -2.387 -7.094 -7.719 1 98.94 69 CYS A O 1
ATOM 540 N N . ILE A 1 70 ? -3.387 -6.273 -5.859 1 98.94 70 ILE A N 1
ATOM 541 C CA . ILE A 1 70 ? -4.637 -6.965 -6.16 1 98.94 70 ILE A CA 1
ATOM 542 C C . ILE A 1 70 ? -5.766 -5.949 -6.297 1 98.94 70 ILE A C 1
ATOM 544 O O . ILE A 1 70 ? -5.988 -5.129 -5.402 1 98.94 70 ILE A O 1
ATOM 548 N N . GLU A 1 71 ? -6.434 -6.016 -7.395 1 98.75 71 GLU A N 1
ATOM 549 C CA . GLU A 1 71 ? -7.621 -5.219 -7.688 1 98.75 71 GLU A CA 1
ATOM 550 C C . GLU A 1 71 ? -8.867 -6.09 -7.742 1 98.75 71 GLU A C 1
ATOM 552 O O . GLU A 1 71 ? -8.914 -7.074 -8.484 1 98.75 71 GLU A O 1
ATOM 557 N N . PHE A 1 72 ? -9.852 -5.734 -6.945 1 98.31 72 PHE A N 1
ATOM 558 C CA . PHE A 1 72 ? -11.07 -6.527 -6.922 1 98.31 72 PHE A CA 1
ATOM 559 C C . PHE A 1 72 ? -12.109 -5.945 -7.871 1 98.31 72 PHE A C 1
ATOM 561 O O . PHE A 1 72 ? -12.289 -4.727 -7.934 1 98.31 72 PHE A O 1
ATOM 568 N N . LYS A 1 73 ? -12.68 -6.809 -8.594 1 98.12 73 LYS A N 1
ATOM 569 C CA . LYS A 1 73 ? -13.789 -6.465 -9.477 1 98.12 73 LYS A CA 1
ATOM 570 C C . LYS A 1 73 ? -14.898 -7.516 -9.414 1 98.12 73 LYS A C 1
ATOM 572 O O . LYS A 1 73 ? -14.625 -8.688 -9.164 1 98.12 73 LYS A O 1
ATOM 577 N N . THR A 1 74 ? -16.125 -7.008 -9.633 1 96.56 74 THR A N 1
ATOM 578 C CA . THR A 1 74 ? -17.188 -7.965 -9.891 1 96.56 74 THR A CA 1
ATOM 579 C C . THR A 1 74 ? -17 -8.641 -11.25 1 96.56 74 THR A C 1
ATOM 581 O O . THR A 1 74 ? -16.188 -8.188 -12.055 1 96.56 74 THR A O 1
ATOM 584 N N . PRO A 1 75 ? -17.75 -9.703 -11.477 1 94.38 75 PRO A N 1
ATOM 585 C CA . PRO A 1 75 ? -17.594 -10.406 -12.75 1 94.38 75 PRO A CA 1
ATOM 586 C C . PRO A 1 75 ? -17.766 -9.492 -13.953 1 94.38 75 PRO A C 1
ATOM 588 O O . PRO A 1 75 ? -17.094 -9.672 -14.977 1 94.38 75 PRO A O 1
ATOM 591 N N . LYS A 1 76 ? -18.516 -8.484 -13.82 1 94.56 76 LYS A N 1
ATOM 592 C CA . LYS A 1 76 ? -18.797 -7.613 -14.953 1 94.56 76 LYS A CA 1
ATOM 593 C C . LYS A 1 76 ? -18.109 -6.266 -14.797 1 94.56 76 LYS A C 1
ATOM 595 O O . LYS A 1 76 ? -18.25 -5.383 -15.648 1 94.56 76 LYS A O 1
ATOM 600 N N . GLY A 1 77 ? -17.422 -6.105 -13.734 1 95.81 77 GLY A N 1
ATOM 601 C CA . GLY A 1 77 ? -16.781 -4.824 -13.477 1 95.81 77 GLY A CA 1
ATOM 602 C C . GLY A 1 77 ? -15.617 -4.535 -14.406 1 95.81 77 GLY A C 1
ATOM 603 O O . GLY A 1 77 ? -14.859 -5.441 -14.758 1 95.81 77 GLY A O 1
ATOM 604 N N . LYS A 1 78 ? -15.523 -3.293 -14.734 1 96.31 78 LYS A N 1
ATOM 605 C CA . LYS A 1 78 ? -14.438 -2.906 -15.625 1 96.31 78 LYS A CA 1
ATOM 606 C C . LYS A 1 78 ? -13.367 -2.107 -14.875 1 96.31 78 LYS A C 1
ATOM 608 O O . LYS A 1 78 ? -13.688 -1.361 -13.945 1 96.31 78 LYS A O 1
ATOM 613 N N . GLN A 1 79 ? -12.18 -2.266 -15.352 1 96.44 79 GLN A N 1
ATOM 614 C CA . GLN A 1 79 ? -11.055 -1.505 -14.812 1 96.44 79 GLN A CA 1
ATOM 615 C C . GLN A 1 79 ? -11.086 -0.059 -15.297 1 96.44 79 GLN A C 1
ATOM 617 O O . GLN A 1 79 ? -11.289 0.198 -16.484 1 96.44 79 GLN A O 1
ATOM 622 N N . GLN A 1 80 ? -10.953 0.896 -14.398 1 97 80 GLN A N 1
ATOM 623 C CA . GLN A 1 80 ? -10.891 2.305 -14.773 1 97 80 GLN A CA 1
ATOM 624 C C . GLN A 1 80 ? -9.523 2.664 -15.352 1 97 80 GLN A C 1
ATOM 626 O O . GLN A 1 80 ? -8.555 1.931 -15.156 1 97 80 GLN A O 1
ATOM 631 N N . ASP A 1 81 ? -9.477 3.736 -16.062 1 98.31 81 ASP A N 1
ATOM 632 C CA . ASP A 1 81 ? -8.242 4.164 -16.703 1 98.31 81 ASP A CA 1
ATOM 633 C C . ASP A 1 81 ? -7.137 4.406 -15.672 1 98.31 81 ASP A C 1
ATOM 635 O O . ASP A 1 81 ? -5.977 4.07 -15.906 1 98.31 81 ASP A O 1
ATOM 639 N N . SER A 1 82 ? -7.488 4.984 -14.547 1 98 82 SER A N 1
ATOM 640 C CA . SER A 1 82 ? -6.504 5.25 -13.508 1 98 82 SER A CA 1
ATOM 641 C C . SER A 1 82 ? -5.926 3.953 -12.953 1 98 82 SER A C 1
ATOM 643 O O . SER A 1 82 ? -4.738 3.881 -12.633 1 98 82 SER A O 1
ATOM 645 N N . GLN A 1 83 ? -6.797 2.945 -12.883 1 98.44 83 GLN A N 1
ATOM 646 C CA . GLN A 1 83 ? -6.336 1.645 -12.414 1 98.44 83 GLN A CA 1
ATOM 647 C C . GLN A 1 83 ? -5.395 0.993 -13.422 1 98.44 83 GLN A C 1
ATOM 649 O O . GLN A 1 83 ? -4.402 0.37 -13.039 1 98.44 83 GLN A O 1
ATOM 654 N N . LYS A 1 84 ? -5.703 1.164 -14.656 1 98.81 84 LYS A N 1
ATOM 655 C CA . LYS A 1 84 ? -4.844 0.633 -15.711 1 98.81 84 LYS A CA 1
ATOM 656 C C . LYS A 1 84 ? -3.475 1.31 -15.703 1 98.81 84 LYS A C 1
ATOM 658 O O . LYS A 1 84 ? -2.453 0.657 -15.922 1 98.81 84 LYS A O 1
ATOM 663 N N . ARG A 1 85 ? -3.508 2.561 -15.508 1 98.75 85 ARG A N 1
ATOM 664 C CA . ARG A 1 85 ? -2.252 3.301 -15.453 1 98.75 85 ARG A CA 1
ATOM 665 C C . ARG A 1 85 ? -1.389 2.824 -14.289 1 98.75 85 ARG A C 1
ATOM 667 O O . ARG A 1 85 ? -0.179 2.639 -14.438 1 98.75 85 ARG A O 1
ATOM 674 N N . PHE A 1 86 ? -2.018 2.586 -13.188 1 98.81 86 PHE A N 1
ATOM 675 C CA . PHE A 1 86 ? -1.292 2.072 -12.031 1 98.81 86 PHE A CA 1
ATOM 676 C C . PHE A 1 86 ? -0.739 0.681 -12.312 1 98.81 86 PHE A C 1
ATOM 678 O O . PHE A 1 86 ? 0.431 0.404 -12.039 1 98.81 86 PHE A O 1
ATOM 685 N N . GLN A 1 87 ? -1.566 -0.12 -12.867 1 98.94 87 GLN A N 1
ATOM 686 C CA . GLN A 1 87 ? -1.147 -1.47 -13.227 1 98.94 87 GLN A CA 1
ATOM 687 C C . GLN A 1 87 ? 0.09 -1.44 -14.125 1 98.94 87 GLN A C 1
ATOM 689 O O . GLN A 1 87 ? 1.085 -2.109 -13.836 1 98.94 87 GLN A O 1
ATOM 694 N N . ARG A 1 88 ? -0.014 -0.663 -15.164 1 98.81 88 ARG A N 1
ATOM 695 C CA . ARG A 1 88 ? 1.109 -0.583 -16.094 1 98.81 88 ARG A CA 1
ATOM 696 C C . ARG A 1 88 ? 2.375 -0.118 -15.383 1 98.81 88 ARG A C 1
ATOM 698 O O . ARG A 1 88 ? 3.463 -0.64 -15.633 1 98.81 88 ARG A O 1
ATOM 705 N N . LYS A 1 89 ? 2.199 0.824 -14.547 1 98.88 89 LYS A N 1
ATOM 706 C CA . LYS A 1 89 ? 3.348 1.416 -13.867 1 98.88 89 LYS A CA 1
ATOM 707 C C . LYS A 1 89 ? 4.012 0.41 -12.93 1 98.88 89 LYS A C 1
ATOM 709 O O . LYS A 1 89 ? 5.227 0.206 -12.992 1 98.88 89 LYS A O 1
ATOM 714 N N . VAL A 1 90 ? 3.229 -0.256 -12.086 1 98.88 90 VAL A N 1
ATOM 715 C CA . VAL A 1 90 ? 3.828 -1.165 -11.117 1 98.88 90 VAL A CA 1
ATOM 716 C C . VAL A 1 90 ? 4.406 -2.383 -11.828 1 98.88 90 VAL A C 1
ATOM 718 O O . VAL A 1 90 ? 5.445 -2.91 -11.43 1 98.88 90 VAL A O 1
ATOM 721 N N . GLU A 1 91 ? 3.764 -2.818 -12.859 1 98.94 91 GLU A N 1
ATOM 722 C CA . GLU A 1 91 ? 4.277 -3.965 -13.602 1 98.94 91 GLU A CA 1
ATOM 723 C C . GLU A 1 91 ? 5.598 -3.631 -14.289 1 98.94 91 GLU A C 1
ATOM 725 O O . GLU A 1 91 ? 6.473 -4.488 -14.422 1 98.94 91 GLU A O 1
ATOM 730 N N . ALA A 1 92 ? 5.715 -2.41 -14.703 1 98.81 92 ALA A N 1
ATOM 731 C CA . ALA A 1 92 ? 6.949 -1.973 -15.352 1 98.81 92 ALA A CA 1
ATOM 732 C C . ALA A 1 92 ? 8.133 -2.057 -14.398 1 98.81 92 ALA A C 1
ATOM 734 O O . ALA A 1 92 ? 9.289 -2.102 -14.828 1 98.81 92 ALA A O 1
ATOM 735 N N . PHE A 1 93 ? 7.832 -2.09 -13.133 1 98.69 93 PHE A N 1
ATOM 736 C CA . PHE A 1 93 ? 8.914 -2.109 -12.156 1 98.69 93 PHE A CA 1
ATOM 737 C C . PHE A 1 93 ? 8.938 -3.434 -11.398 1 98.69 93 PHE A C 1
ATOM 739 O O . PHE A 1 93 ? 9.461 -3.51 -10.289 1 98.69 93 PHE A O 1
ATOM 746 N N . GLY A 1 94 ? 8.25 -4.441 -11.914 1 98.75 94 GLY A N 1
ATOM 747 C CA . GLY A 1 94 ? 8.461 -5.805 -11.461 1 98.75 94 GLY A CA 1
ATOM 748 C C . GLY A 1 94 ? 7.461 -6.242 -10.406 1 98.75 94 GLY A C 1
ATOM 749 O O . GLY A 1 94 ? 7.68 -7.238 -9.711 1 98.75 94 GLY A O 1
ATOM 750 N N . TYR A 1 95 ? 6.453 -5.508 -10.211 1 98.94 95 TYR A N 1
ATOM 751 C CA . TYR A 1 95 ? 5.363 -5.938 -9.344 1 98.94 95 TYR A CA 1
ATOM 752 C C . TYR A 1 95 ? 4.281 -6.656 -10.141 1 98.94 95 TYR A C 1
ATOM 754 O O . TYR A 1 95 ? 4.078 -6.371 -11.32 1 98.94 95 TYR A O 1
ATOM 762 N N . ARG A 1 96 ? 3.695 -7.594 -9.492 1 98.94 96 ARG A N 1
ATOM 763 C CA . ARG A 1 96 ? 2.584 -8.297 -10.125 1 98.94 96 ARG A CA 1
ATOM 764 C C . ARG A 1 96 ? 1.257 -7.609 -9.812 1 98.94 96 ARG A C 1
ATOM 766 O O . ARG A 1 96 ? 1.013 -7.203 -8.672 1 98.94 96 ARG A O 1
ATOM 773 N N . TYR A 1 97 ? 0.458 -7.441 -10.789 1 98.94 97 TYR A N 1
ATOM 774 C CA . TYR A 1 97 ? -0.876 -6.871 -10.641 1 98.94 97 TYR A CA 1
ATOM 775 C C . TYR A 1 97 ? -1.941 -7.836 -11.148 1 98.94 97 TYR A C 1
ATOM 777 O O . TYR A 1 97 ? -1.806 -8.406 -12.234 1 98.94 97 TYR A O 1
ATOM 785 N N . GLU A 1 98 ? -2.936 -8.102 -10.359 1 98.94 98 GLU A N 1
ATOM 786 C CA . GLU A 1 98 ? -3.984 -9.047 -10.727 1 98.94 98 GLU A CA 1
ATOM 787 C C . GLU A 1 98 ? -5.367 -8.484 -10.414 1 98.94 98 GLU A C 1
ATOM 789 O O . GLU A 1 98 ? -5.574 -7.883 -9.359 1 98.94 98 GLU A O 1
ATOM 794 N N . ILE A 1 99 ? -6.254 -8.672 -11.32 1 98.88 99 ILE A N 1
ATOM 795 C CA . ILE A 1 99 ? -7.672 -8.461 -11.055 1 98.88 99 ILE A CA 1
ATOM 796 C C . ILE A 1 99 ? -8.305 -9.75 -10.539 1 98.88 99 ILE A C 1
ATOM 798 O O . ILE A 1 99 ? -8.133 -10.812 -11.148 1 98.88 99 ILE A O 1
ATOM 802 N N . VAL A 1 100 ? -8.938 -9.641 -9.445 1 98.81 100 VAL A N 1
ATOM 803 C CA . VAL A 1 100 ? -9.57 -10.789 -8.797 1 98.81 100 VAL A CA 1
ATOM 804 C C . VAL A 1 100 ? -11.086 -10.578 -8.734 1 98.81 100 VAL A C 1
ATOM 806 O O . VAL A 1 100 ? -11.555 -9.531 -8.281 1 98.81 100 VAL A O 1
ATOM 809 N N . ARG A 1 101 ? -11.875 -11.617 -9.125 1 98.56 101 ARG A N 1
ATOM 810 C CA . ARG A 1 101 ? -13.32 -11.438 -9.227 1 98.56 101 ARG A CA 1
ATOM 811 C C . ARG A 1 101 ? -14.062 -12.438 -8.344 1 98.56 101 ARG A C 1
ATOM 813 O O . ARG A 1 101 ? -15.289 -12.492 -8.359 1 98.56 101 ARG A O 1
ATOM 820 N N . SER A 1 102 ? -13.297 -13.281 -7.641 1 98.56 102 SER A N 1
ATOM 821 C CA . SER A 1 102 ? -13.898 -14.266 -6.75 1 98.56 102 SER A CA 1
ATOM 822 C C . SER A 1 102 ? -12.891 -14.781 -5.73 1 98.56 102 SER A C 1
ATOM 824 O O . SER A 1 102 ? -11.68 -14.625 -5.91 1 98.56 102 SER A O 1
ATOM 826 N N . LEU A 1 103 ? -13.484 -15.367 -4.68 1 98.69 103 LEU A N 1
ATOM 827 C CA . LEU A 1 103 ? -12.625 -16.016 -3.691 1 98.69 103 LEU A CA 1
ATOM 828 C C . LEU A 1 103 ? -11.797 -17.125 -4.328 1 98.69 103 LEU A C 1
ATOM 830 O O . LEU A 1 103 ? -10.617 -17.281 -4.023 1 98.69 103 LEU A O 1
ATOM 834 N N . GLU A 1 104 ? -12.406 -17.859 -5.188 1 98.81 104 GLU A N 1
ATOM 835 C CA . GLU A 1 104 ? -11.711 -18.953 -5.852 1 98.81 104 GLU A CA 1
ATOM 836 C C . GLU A 1 104 ? -10.516 -18.453 -6.652 1 98.81 104 GLU A C 1
ATOM 838 O O . GLU A 1 104 ? -9.438 -19.047 -6.613 1 98.81 104 GLU A O 1
ATOM 843 N N . GLU A 1 105 ? -10.688 -17.391 -7.41 1 98.88 105 GLU A N 1
ATOM 844 C CA . GLU A 1 105 ? -9.586 -16.797 -8.156 1 98.88 105 GLU A CA 1
ATOM 845 C C . GLU A 1 105 ? -8.469 -16.328 -7.227 1 98.88 105 GLU A C 1
ATOM 847 O O . GLU A 1 105 ? -7.289 -16.484 -7.535 1 98.88 105 GLU A O 1
ATOM 852 N N . PHE A 1 106 ? -8.898 -15.789 -6.121 1 98.94 106 PHE A N 1
ATOM 853 C CA . PHE A 1 106 ? -7.941 -15.305 -5.137 1 98.94 106 PHE A CA 1
ATOM 854 C C . PHE A 1 106 ? -7.117 -16.453 -4.57 1 98.94 106 PHE A C 1
ATOM 856 O O . PHE A 1 106 ? -5.895 -16.359 -4.461 1 98.94 106 PHE A O 1
ATOM 863 N N . ILE A 1 107 ? -7.777 -17.5 -4.223 1 98.94 107 ILE A N 1
ATOM 864 C CA . ILE A 1 107 ? -7.117 -18.672 -3.658 1 98.94 107 ILE A CA 1
ATOM 865 C C . ILE A 1 107 ? -6.102 -19.219 -4.656 1 98.94 107 ILE A C 1
ATOM 867 O O . ILE A 1 107 ? -4.953 -19.484 -4.297 1 98.94 107 ILE A O 1
ATOM 871 N N . GLU A 1 108 ? -6.512 -19.344 -5.855 1 98.88 108 GLU A N 1
ATOM 872 C CA . GLU A 1 108 ? -5.605 -19.828 -6.891 1 98.88 108 GLU A CA 1
ATOM 873 C C . GLU A 1 108 ? -4.414 -18.891 -7.07 1 98.88 108 GLU A C 1
ATOM 875 O O . GLU A 1 108 ? -3.271 -19.344 -7.184 1 98.88 108 GLU A O 1
ATOM 880 N N . LEU A 1 109 ? -4.695 -17.656 -7.113 1 98.88 109 LEU A N 1
ATOM 881 C CA . LEU A 1 109 ? -3.646 -16.656 -7.242 1 98.88 109 LEU A CA 1
ATOM 882 C C . LEU A 1 109 ? -2.633 -16.781 -6.109 1 98.88 109 LEU A C 1
ATOM 884 O O . LEU A 1 109 ? -1.425 -16.828 -6.355 1 98.88 109 LEU A O 1
ATOM 888 N N . MET A 1 110 ? -3.111 -16.812 -4.863 1 98.88 110 MET A N 1
ATOM 889 C CA . MET A 1 110 ? -2.23 -16.859 -3.701 1 98.88 110 MET A CA 1
ATOM 890 C C . MET A 1 110 ? -1.402 -18.141 -3.688 1 98.88 110 MET A C 1
ATOM 892 O O . MET A 1 110 ? -0.206 -18.109 -3.396 1 98.88 110 MET A O 1
ATOM 896 N N . ARG A 1 111 ? -2.043 -19.219 -4.023 1 98.69 111 ARG A N 1
ATOM 897 C CA . ARG A 1 111 ? -1.323 -20.5 -4.062 1 98.69 111 ARG A CA 1
ATOM 898 C C . ARG A 1 111 ? -0.216 -20.469 -5.109 1 98.69 111 ARG A C 1
ATOM 900 O O . ARG A 1 111 ? 0.91 -20.891 -4.844 1 98.69 111 ARG A O 1
ATOM 907 N N . ASN A 1 112 ? -0.53 -19.984 -6.262 1 98.62 112 ASN A N 1
ATOM 908 C CA . ASN A 1 112 ? 0.462 -19.891 -7.324 1 98.62 112 ASN A CA 1
ATOM 909 C C . ASN A 1 112 ? 1.584 -18.922 -6.953 1 98.62 112 ASN A C 1
ATOM 911 O O . ASN A 1 112 ? 2.76 -19.203 -7.184 1 98.62 112 ASN A O 1
ATOM 915 N N . TYR A 1 113 ? 1.219 -17.797 -6.43 1 98.81 113 TYR A N 1
ATOM 916 C CA . TYR A 1 113 ? 2.189 -16.766 -6.055 1 98.81 113 TYR A CA 1
ATOM 917 C C . TYR A 1 113 ? 3.158 -17.297 -5.004 1 98.81 113 TYR A C 1
ATOM 919 O O . TYR A 1 113 ? 4.371 -17.094 -5.109 1 98.81 113 TYR A O 1
ATOM 927 N N . LEU A 1 114 ? 2.596 -18 -4.02 1 98.56 114 LEU A N 1
ATOM 928 C CA . LEU A 1 114 ? 3.402 -18.484 -2.904 1 98.56 114 LEU A CA 1
ATOM 929 C C . LEU A 1 114 ? 4.242 -19.688 -3.324 1 98.56 114 LEU A C 1
ATOM 931 O O . LEU A 1 114 ? 5.293 -19.953 -2.736 1 98.56 114 LEU A O 1
ATOM 935 N N . ALA A 1 115 ? 3.775 -20.391 -4.352 1 98.12 115 ALA A N 1
ATOM 936 C CA . ALA A 1 115 ? 4.539 -21.516 -4.879 1 98.12 115 ALA A CA 1
ATOM 937 C C . ALA A 1 115 ? 5.816 -21.047 -5.566 1 98.12 115 ALA A C 1
ATOM 939 O O . ALA A 1 115 ? 6.742 -21.828 -5.773 1 98.12 115 ALA A O 1
ATOM 940 N N . GLN A 1 116 ? 5.855 -19.828 -5.945 1 96.69 116 GLN A N 1
ATOM 941 C CA . GLN A 1 116 ? 6.992 -19.25 -6.656 1 96.69 116 GLN A CA 1
ATOM 942 C C . GLN A 1 116 ? 7.984 -18.625 -5.688 1 96.69 116 GLN A C 1
ATOM 944 O O . GLN A 1 116 ? 8.867 -17.859 -6.098 1 96.69 116 GLN A O 1
ATOM 949 N N . ARG A 1 117 ? 7.945 -18.828 -4.465 1 91.94 117 ARG A N 1
ATOM 950 C CA . ARG A 1 117 ? 8.883 -18.281 -3.49 1 91.94 117 ARG A CA 1
ATOM 951 C C . ARG A 1 117 ? 10.18 -19.078 -3.467 1 91.94 117 ARG A C 1
ATOM 953 O O . ARG A 1 117 ? 10.172 -20.297 -3.645 1 91.94 117 ARG A O 1
ATOM 960 N N . MET B 1 1 ? -1.648 16.922 16.969 1 45.12 1 MET B N 1
ATOM 961 C CA . MET B 1 1 ? -0.552 15.992 16.734 1 45.12 1 MET B CA 1
ATOM 962 C C . MET B 1 1 ? -0.687 15.344 15.359 1 45.12 1 MET B C 1
ATOM 964 O O . MET B 1 1 ? 0.269 15.312 14.578 1 45.12 1 MET B O 1
ATOM 968 N N . ARG B 1 2 ? -1.95 15 14.984 1 63.66 2 ARG B N 1
ATOM 969 C CA . ARG B 1 2 ? -2.252 14.391 13.695 1 63.66 2 ARG B CA 1
ATOM 970 C C . ARG B 1 2 ? -2.098 15.406 12.562 1 63.66 2 ARG B C 1
ATOM 972 O O . ARG B 1 2 ? -1.585 15.07 11.492 1 63.66 2 ARG B O 1
ATOM 979 N N . HIS B 1 3 ? -2.084 16.578 13.062 1 83.94 3 HIS B N 1
ATOM 980 C CA . HIS B 1 3 ? -2.043 17.641 12.062 1 83.94 3 HIS B CA 1
ATOM 981 C C . HIS B 1 3 ? -0.611 17.922 11.617 1 83.94 3 HIS B C 1
ATOM 983 O O . HIS B 1 3 ? -0.346 18.078 10.422 1 83.94 3 HIS B O 1
ATOM 989 N N . ALA B 1 4 ? 0.283 17.938 12.633 1 93 4 ALA B N 1
ATOM 990 C CA . ALA B 1 4 ? 1.673 18.219 12.273 1 93 4 ALA B CA 1
ATOM 991 C C . ALA B 1 4 ? 2.236 17.109 11.391 1 93 4 ALA B C 1
ATOM 993 O O . ALA B 1 4 ? 2.951 17.375 10.422 1 93 4 ALA B O 1
ATOM 994 N N . GLU B 1 5 ? 1.953 15.93 11.695 1 95.06 5 GLU B N 1
ATOM 995 C CA . GLU B 1 5 ? 2.387 14.781 10.906 1 95.06 5 GLU B CA 1
ATOM 996 C C . GLU B 1 5 ? 1.807 14.836 9.492 1 95.06 5 GLU B C 1
ATOM 998 O O . GLU B 1 5 ? 2.504 14.555 8.516 1 95.06 5 GLU B O 1
ATOM 1003 N N . SER B 1 6 ? 0.549 15.188 9.453 1 95.5 6 SER B N 1
ATOM 1004 C CA . SER B 1 6 ? -0.132 15.359 8.172 1 95.5 6 SER B CA 1
ATOM 1005 C C . SER B 1 6 ? 0.557 16.406 7.316 1 95.5 6 SER B C 1
ATOM 1007 O O . SER B 1 6 ? 0.729 16.219 6.109 1 95.5 6 SER B O 1
ATOM 1009 N N . GLN B 1 7 ? 0.967 17.516 7.914 1 97 7 GLN B N 1
ATOM 1010 C CA . GLN B 1 7 ? 1.642 18.578 7.188 1 97 7 GLN B CA 1
ATOM 1011 C C . GLN B 1 7 ? 2.99 18.109 6.648 1 97 7 GLN B C 1
ATOM 1013 O O . GLN B 1 7 ? 3.357 18.438 5.52 1 97 7 GLN B O 1
ATOM 1018 N N . ILE B 1 8 ? 3.717 17.391 7.438 1 98.25 8 ILE B N 1
ATOM 1019 C CA . ILE B 1 8 ? 4.988 16.828 6.988 1 98.25 8 ILE B CA 1
ATOM 1020 C C . ILE B 1 8 ? 4.762 15.922 5.785 1 98.25 8 ILE B C 1
ATOM 1022 O O . ILE B 1 8 ? 5.426 16.062 4.754 1 98.25 8 ILE B O 1
ATOM 1026 N N . GLN B 1 9 ? 3.848 15.055 5.891 1 98.62 9 GLN B N 1
ATOM 1027 C CA . GLN B 1 9 ? 3.541 14.094 4.828 1 98.62 9 GLN B CA 1
ATOM 1028 C C . GLN B 1 9 ? 3.125 14.812 3.549 1 98.62 9 GLN B C 1
ATOM 1030 O O . GLN B 1 9 ? 3.6 14.477 2.461 1 98.62 9 GLN B O 1
ATOM 1035 N N . GLN B 1 10 ? 2.297 15.836 3.674 1 98.62 10 GLN B N 1
ATOM 1036 C CA . GLN B 1 10 ? 1.842 16.594 2.51 1 98.62 10 GLN B CA 1
ATOM 1037 C C . GLN B 1 10 ? 3.006 17.297 1.821 1 98.62 10 GLN B C 1
ATOM 1039 O O . GLN B 1 10 ? 3.092 17.312 0.591 1 98.62 10 GLN B O 1
ATOM 1044 N N . ASN B 1 11 ? 3.822 17.891 2.627 1 98.81 11 ASN B N 1
ATOM 1045 C CA . ASN B 1 11 ? 4.988 18.562 2.064 1 98.81 11 ASN B CA 1
ATOM 1046 C C . ASN B 1 11 ? 5.898 17.578 1.326 1 98.81 11 ASN B C 1
ATOM 1048 O O . ASN B 1 11 ? 6.43 17.906 0.262 1 98.81 11 ASN B O 1
ATOM 1052 N N . CYS B 1 12 ? 6.051 16.438 1.87 1 98.94 12 CYS B N 1
ATOM 1053 C CA . CYS B 1 12 ? 6.883 15.406 1.257 1 98.94 12 CYS B CA 1
ATOM 1054 C C . CYS B 1 12 ? 6.289 14.938 -0.066 1 98.94 12 CYS B C 1
ATOM 1056 O O . CYS B 1 12 ? 7 14.836 -1.068 1 98.94 12 CYS B O 1
ATOM 1058 N N . VAL B 1 13 ? 4.996 14.719 -0.064 1 98.88 13 VAL B N 1
ATOM 1059 C CA . VAL B 1 13 ? 4.301 14.273 -1.269 1 98.88 13 VAL B CA 1
ATOM 1060 C C . VAL B 1 13 ? 4.422 15.336 -2.357 1 98.88 13 VAL B C 1
ATOM 1062 O O . VAL B 1 13 ? 4.75 15.023 -3.506 1 98.88 13 VAL B O 1
ATOM 1065 N N . LYS B 1 14 ? 4.168 16.547 -1.973 1 98.81 14 LYS B N 1
ATOM 1066 C CA . LYS B 1 14 ? 4.254 17.641 -2.926 1 98.81 14 LYS B CA 1
ATOM 1067 C C . LYS B 1 14 ? 5.652 17.734 -3.535 1 98.81 14 LYS B C 1
ATOM 1069 O O . LYS B 1 14 ? 5.797 17.828 -4.758 1 98.81 14 LYS B O 1
ATOM 1074 N N . TRP B 1 15 ? 6.629 17.75 -2.715 1 98.94 15 TRP B N 1
ATOM 1075 C CA . TRP B 1 15 ? 8.008 17.812 -3.195 1 98.94 15 TRP B CA 1
ATOM 1076 C C . TRP B 1 15 ? 8.305 16.672 -4.148 1 98.94 15 TRP B C 1
ATOM 1078 O O . TRP B 1 15 ? 8.836 16.875 -5.238 1 98.94 15 TRP B O 1
ATOM 1088 N N . PHE B 1 16 ? 7.973 15.445 -3.764 1 98.94 16 PHE B N 1
ATOM 1089 C CA . PHE B 1 16 ? 8.305 14.258 -4.539 1 98.94 16 PHE B CA 1
ATOM 1090 C C . PHE B 1 16 ? 7.664 14.312 -5.918 1 98.94 16 PHE B C 1
ATOM 1092 O O . PHE B 1 16 ? 8.32 14.047 -6.926 1 98.94 16 PHE B O 1
ATOM 1099 N N . ARG B 1 17 ? 6.379 14.672 -5.941 1 98.62 17 ARG B N 1
ATOM 1100 C CA . ARG B 1 17 ? 5.641 14.648 -7.199 1 98.62 17 ARG B CA 1
ATOM 1101 C C . ARG B 1 17 ? 6.141 15.734 -8.148 1 98.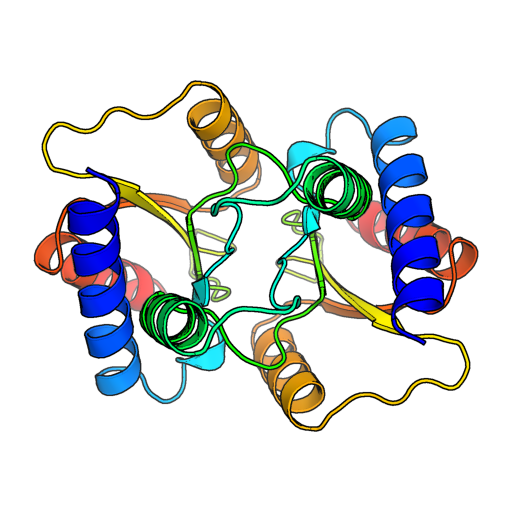62 17 ARG B C 1
ATOM 1103 O O . ARG B 1 17 ? 6.102 15.562 -9.367 1 98.62 17 ARG B O 1
ATOM 1110 N N . LEU B 1 18 ? 6.621 16.781 -7.574 1 98.5 18 LEU B N 1
ATOM 1111 C CA . LEU B 1 18 ? 7.238 17.828 -8.391 1 98.5 18 LEU B CA 1
ATOM 1112 C C . LEU B 1 18 ? 8.609 17.391 -8.898 1 98.5 18 LEU B C 1
ATOM 1114 O O . LEU B 1 18 ? 8.93 17.578 -10.07 1 98.5 18 LEU B O 1
ATOM 1118 N N . GLN B 1 19 ? 9.414 16.812 -8.078 1 98.56 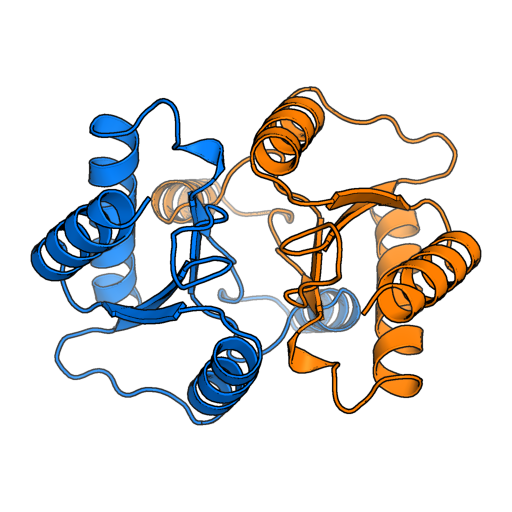19 GLN B N 1
ATOM 1119 C CA . GLN B 1 19 ? 10.789 16.453 -8.398 1 98.56 19 GLN B CA 1
ATOM 1120 C C . GLN B 1 19 ? 10.836 15.219 -9.297 1 98.56 19 GLN B C 1
ATOM 1122 O O . GLN B 1 19 ? 11.703 15.102 -10.164 1 98.56 19 GLN B O 1
ATOM 1127 N N . TYR B 1 20 ? 9.969 14.242 -9.039 1 98.5 20 TYR B N 1
ATOM 1128 C CA . TYR B 1 20 ? 9.969 12.945 -9.719 1 98.5 20 TYR B CA 1
ATOM 1129 C C . TYR B 1 20 ? 8.594 12.641 -10.305 1 98.5 20 TYR B C 1
ATOM 1131 O O . TYR B 1 20 ? 8.008 11.594 -10.008 1 98.5 20 TYR B O 1
ATOM 1139 N N . ALA B 1 21 ? 8.188 13.469 -11.242 1 98.19 21 ALA B N 1
ATOM 1140 C CA . ALA B 1 21 ? 6.844 13.359 -11.812 1 98.19 21 ALA B CA 1
ATOM 1141 C C . ALA B 1 21 ? 6.637 11.992 -12.461 1 98.19 21 ALA B C 1
ATOM 1143 O O . ALA B 1 21 ? 5.551 11.414 -12.367 1 98.19 21 ALA B O 1
ATOM 1144 N N . ASP B 1 22 ? 7.641 11.438 -13.031 1 98 22 ASP B N 1
ATOM 1145 C CA . ASP B 1 22 ? 7.531 10.188 -13.773 1 98 22 ASP B CA 1
ATOM 1146 C C . ASP B 1 22 ? 7.406 8.992 -12.82 1 98 22 ASP B C 1
ATOM 1148 O O . ASP B 1 22 ? 7.047 7.891 -13.242 1 98 22 ASP B O 1
ATOM 1152 N N . LEU B 1 23 ? 7.676 9.211 -11.516 1 98.62 23 LEU B N 1
ATOM 1153 C CA . LEU B 1 23 ? 7.621 8.133 -10.523 1 98.62 23 LEU B CA 1
ATOM 1154 C C . LEU B 1 23 ? 6.477 8.359 -9.539 1 98.62 23 LEU B C 1
ATOM 1156 O O . LEU B 1 23 ? 6.305 7.59 -8.594 1 98.62 23 LEU B O 1
ATOM 1160 N N . ALA B 1 24 ? 5.707 9.367 -9.797 1 98.56 24 ALA B N 1
ATOM 1161 C CA . ALA B 1 24 ? 4.727 9.859 -8.836 1 98.56 24 ALA B CA 1
ATOM 1162 C C . ALA B 1 24 ? 3.707 8.773 -8.492 1 98.56 24 ALA B C 1
ATOM 1164 O O . ALA B 1 24 ? 3.285 8.656 -7.336 1 98.56 24 ALA B O 1
ATOM 1165 N N . LEU B 1 25 ? 3.338 7.941 -9.445 1 98.62 25 LEU B N 1
ATOM 1166 C CA . LEU B 1 25 ? 2.293 6.941 -9.242 1 98.62 25 LEU B CA 1
ATOM 1167 C C . LEU B 1 25 ? 2.771 5.832 -8.312 1 98.62 25 LEU B C 1
ATOM 1169 O O . LEU B 1 25 ? 1.96 5.086 -7.758 1 98.62 25 LEU B O 1
ATOM 1173 N N . LEU B 1 26 ? 4.047 5.719 -8.164 1 98.88 26 LEU B N 1
ATOM 1174 C CA . LEU B 1 26 ? 4.609 4.633 -7.371 1 98.88 26 LEU B CA 1
ATOM 1175 C C . LEU B 1 26 ? 4.68 5.016 -5.898 1 98.88 26 LEU B C 1
ATOM 1177 O O . LEU B 1 26 ? 4.926 4.16 -5.039 1 98.88 26 LEU B O 1
ATOM 1181 N N . LEU B 1 27 ? 4.562 6.293 -5.598 1 98.94 27 LEU B N 1
ATOM 1182 C CA . LEU B 1 27 ? 4.512 6.789 -4.227 1 98.94 27 LEU B CA 1
ATOM 1183 C C . LEU B 1 27 ? 3.086 7.148 -3.832 1 98.94 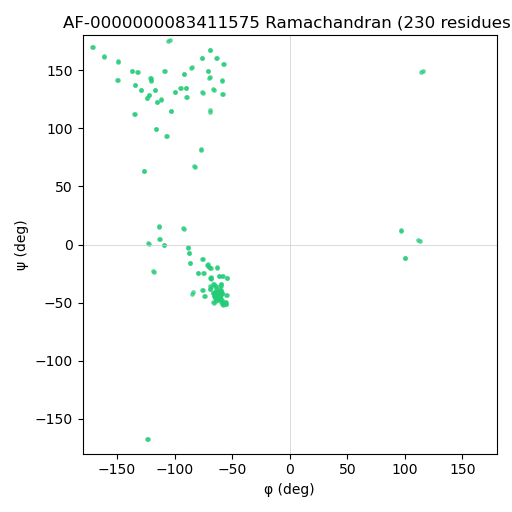27 LEU B C 1
ATOM 1185 O O . LEU B 1 27 ? 2.5 8.086 -4.383 1 98.94 27 LEU B O 1
ATOM 1189 N N . PHE B 1 28 ? 2.525 6.406 -2.844 1 98.81 28 PHE B N 1
ATOM 1190 C CA . PHE B 1 28 ? 1.138 6.66 -2.475 1 98.81 28 PHE B CA 1
ATOM 1191 C C . PHE B 1 28 ? 0.904 6.355 -1 1 98.81 28 PHE B C 1
ATOM 1193 O O . PHE B 1 28 ? 1.68 5.625 -0.381 1 98.81 28 PHE B O 1
ATOM 1200 N N . ALA B 1 29 ? -0.105 6.953 -0.504 1 98.31 29 ALA B N 1
ATOM 1201 C CA . ALA B 1 29 ? -0.454 6.781 0.904 1 98.31 29 ALA B CA 1
ATOM 1202 C C . ALA B 1 29 ? -1.317 5.539 1.106 1 98.31 29 ALA B C 1
ATOM 1204 O O . ALA B 1 29 ? -1.96 5.062 0.168 1 98.31 29 ALA B O 1
ATOM 1205 N N . VAL B 1 30 ? -1.247 4.973 2.244 1 97.81 30 VAL B N 1
ATOM 1206 C CA . VAL B 1 30 ? -2.207 3.998 2.752 1 97.81 30 VAL B CA 1
ATOM 1207 C C . VAL B 1 30 ? -3.062 4.637 3.844 1 97.81 30 VAL B C 1
ATOM 1209 O O . VAL B 1 30 ? -2.682 4.637 5.016 1 97.81 30 VAL B O 1
ATOM 1212 N N . PRO B 1 31 ? -4.18 5.172 3.51 1 92.12 31 PRO B N 1
ATOM 1213 C CA . PRO B 1 31 ? -4.949 5.973 4.465 1 92.12 31 PRO B CA 1
ATOM 1214 C C . PRO B 1 31 ? -5.699 5.117 5.484 1 92.12 31 PRO B C 1
ATOM 1216 O O . PRO B 1 31 ? -6.891 4.848 5.305 1 92.12 31 PRO B O 1
ATOM 1219 N N . ASN B 1 32 ? -5.051 4.672 6.527 1 82.56 32 ASN B N 1
ATOM 1220 C CA . ASN B 1 32 ? -5.625 3.793 7.543 1 82.56 32 ASN B CA 1
ATOM 1221 C C . ASN B 1 32 ? -6.309 4.59 8.648 1 82.56 32 ASN B C 1
ATOM 1223 O O . ASN B 1 32 ? -6.945 4.012 9.531 1 82.56 32 ASN B O 1
ATOM 1227 N N . GLY B 1 33 ? -6.133 5.816 8.562 1 71.69 33 GLY B N 1
ATOM 1228 C CA . GLY B 1 33 ? -6.637 6.625 9.664 1 71.69 33 GLY B CA 1
ATOM 1229 C C . GLY B 1 33 ? -7.914 7.367 9.32 1 71.69 33 GLY B C 1
ATOM 1230 O O . GLY B 1 33 ? -8.555 7.074 8.305 1 71.69 33 GLY B O 1
ATOM 1231 N N . GLY B 1 34 ? -8.438 7.996 10.211 1 68.44 34 GLY B N 1
ATOM 1232 C CA . GLY B 1 34 ? -9.609 8.859 10.094 1 68.44 34 GLY B CA 1
ATOM 1233 C C . GLY B 1 34 ? -10.812 8.336 10.852 1 68.44 34 GLY B C 1
ATOM 1234 O O . GLY B 1 34 ? -10.898 7.148 11.156 1 68.44 34 GLY B O 1
ATOM 1235 N N . ALA B 1 35 ? -11.523 9.242 11.266 1 71.69 35 ALA B N 1
ATOM 1236 C CA . ALA B 1 35 ? -12.727 8.891 12.016 1 71.69 35 ALA B CA 1
ATOM 1237 C C . ALA B 1 35 ? -13.766 8.234 11.117 1 71.69 35 ALA B C 1
ATOM 1239 O O . ALA B 1 35 ? -14.055 8.727 10.023 1 71.69 35 ALA B O 1
ATOM 1240 N N . ARG B 1 36 ? -14.039 6.941 11.438 1 77.56 36 ARG B N 1
ATOM 1241 C CA . ARG B 1 36 ? -15.109 6.191 10.789 1 77.56 36 ARG B CA 1
ATOM 1242 C C . ARG B 1 36 ? -16.125 5.703 11.82 1 77.56 36 ARG B C 1
ATOM 1244 O O . ARG B 1 36 ? -15.789 5.508 12.984 1 77.56 36 ARG B O 1
ATOM 1251 N N . ASN B 1 37 ? -17.297 5.734 11.375 1 83.62 37 ASN B N 1
ATOM 1252 C CA . ASN B 1 37 ? -18.25 5.09 12.273 1 83.62 37 ASN B CA 1
ATOM 1253 C C . ASN B 1 37 ? -17.953 3.602 12.43 1 83.62 37 ASN B C 1
ATOM 1255 O O . ASN B 1 37 ? -17.156 3.039 11.672 1 83.62 37 ASN B O 1
ATOM 1259 N N . ARG B 1 38 ? -18.484 3.105 13.461 1 88.19 38 ARG B N 1
ATOM 1260 C CA . ARG B 1 38 ? -18.172 1.735 13.852 1 88.19 38 ARG B CA 1
ATOM 1261 C C . ARG B 1 38 ? -18.453 0.765 12.703 1 88.19 38 ARG B C 1
ATOM 1263 O O . ARG B 1 38 ? -17.672 -0.169 12.477 1 88.19 38 ARG B O 1
ATOM 1270 N N . ILE B 1 39 ? -19.531 0.94 12.055 1 87 39 ILE B N 1
ATOM 1271 C CA . ILE B 1 39 ? -19.922 0.046 10.969 1 87 39 ILE B CA 1
ATOM 1272 C C . ILE B 1 39 ? -18.906 0.134 9.836 1 87 39 ILE B C 1
ATOM 1274 O O . ILE B 1 39 ? -18.406 -0.889 9.359 1 87 39 ILE B O 1
ATOM 1278 N N . GLU B 1 40 ? -18.547 1.317 9.422 1 86.25 40 GLU B N 1
ATOM 1279 C CA . GLU B 1 40 ? -17.578 1.527 8.359 1 86.25 40 GLU B CA 1
ATOM 1280 C C . GLU B 1 40 ? -16.203 0.979 8.758 1 86.25 40 GLU B C 1
ATOM 1282 O O . GLU B 1 40 ? -15.508 0.374 7.941 1 86.25 40 GLU B O 1
ATOM 1287 N N . ALA B 1 41 ? -15.883 1.165 10.047 1 87.94 41 ALA B N 1
ATOM 1288 C CA . ALA B 1 41 ? -14.609 0.664 10.555 1 87.94 41 ALA B CA 1
ATOM 1289 C C . ALA B 1 41 ? -14.547 -0.858 10.469 1 87.94 41 ALA B C 1
ATOM 1291 O O . ALA B 1 41 ? -13.508 -1.423 10.117 1 87.94 41 ALA B O 1
ATOM 1292 N N . GLY B 1 42 ? -15.633 -1.493 10.805 1 91.62 42 GLY B N 1
ATOM 1293 C CA . GLY B 1 42 ? -15.711 -2.941 10.711 1 91.62 42 GLY B CA 1
ATOM 1294 C C . GLY B 1 42 ? -15.57 -3.455 9.289 1 91.62 42 GLY B C 1
ATOM 1295 O O . GLY B 1 42 ? -14.875 -4.441 9.047 1 91.62 42 GLY B O 1
ATOM 1296 N N . ILE B 1 43 ? -16.203 -2.77 8.359 1 91.81 43 ILE B N 1
ATOM 1297 C CA . ILE B 1 43 ? -16.125 -3.145 6.953 1 91.81 43 ILE B CA 1
ATOM 1298 C C . ILE B 1 43 ? -14.695 -2.992 6.453 1 91.81 43 ILE B C 1
ATOM 1300 O O . ILE B 1 43 ? -14.156 -3.891 5.801 1 91.81 43 ILE B O 1
ATOM 1304 N N . MET B 1 44 ? -14.078 -1.941 6.863 1 93.5 44 MET B N 1
ATOM 1305 C CA . MET B 1 44 ? -12.719 -1.665 6.426 1 93.5 44 MET B CA 1
ATOM 1306 C C . MET B 1 44 ? -11.75 -2.707 6.969 1 93.5 44 MET B C 1
ATOM 1308 O O . MET B 1 44 ? -10.875 -3.186 6.246 1 93.5 44 MET B O 1
ATOM 1312 N N . LYS B 1 45 ? -11.953 -3.053 8.203 1 94.94 45 LYS B N 1
ATOM 1313 C CA . LYS B 1 45 ? -11.125 -4.105 8.781 1 94.94 45 LYS B CA 1
ATOM 1314 C C . LYS B 1 45 ? -11.328 -5.43 8.047 1 94.94 45 LYS B C 1
ATOM 1316 O O . LYS B 1 45 ? -10.359 -6.141 7.77 1 94.94 45 LYS B O 1
ATOM 1321 N N . GLY B 1 46 ? -12.547 -5.703 7.77 1 96.38 46 GLY B N 1
ATOM 1322 C CA . GLY B 1 46 ? -12.859 -6.906 7.016 1 96.38 46 GLY B CA 1
ATOM 1323 C C . GLY B 1 46 ? -12.25 -6.918 5.629 1 96.38 46 GLY B C 1
ATOM 1324 O O . GLY B 1 46 ? -11.914 -7.98 5.102 1 96.38 46 GLY B O 1
ATOM 1325 N N . GLU B 1 47 ? -12.039 -5.707 5.098 1 96.88 47 GLU B N 1
ATOM 1326 C CA . GLU B 1 47 ? -11.492 -5.574 3.748 1 96.88 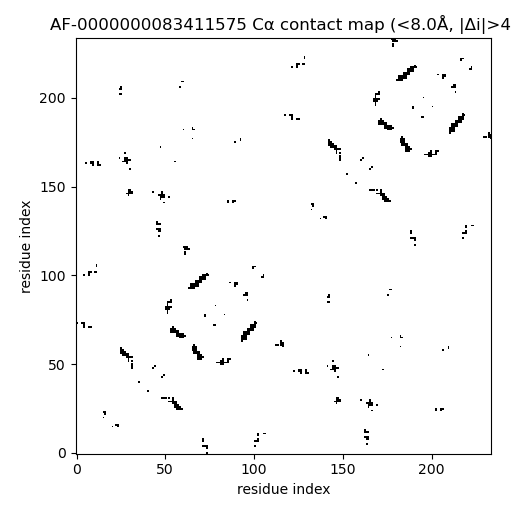47 GLU B CA 1
ATOM 1327 C C . GLU B 1 47 ? -9.969 -5.559 3.768 1 96.88 47 GLU B C 1
ATOM 1329 O O . GLU B 1 47 ? -9.328 -5.484 2.717 1 96.88 47 GLU B O 1
ATOM 1334 N N . GLY B 1 48 ? -9.43 -5.605 4.938 1 97.69 48 GLY B N 1
ATOM 1335 C CA . GLY B 1 48 ? -7.992 -5.801 4.984 1 97.69 48 GLY B CA 1
ATOM 1336 C C . GLY B 1 48 ? -7.242 -4.594 5.516 1 97.69 48 GLY B C 1
ATOM 1337 O O . GLY B 1 48 ? -6.012 -4.547 5.453 1 97.69 48 GLY B O 1
ATOM 1338 N N . VAL B 1 49 ? -7.988 -3.555 5.922 1 96.94 49 VAL B N 1
ATOM 1339 C CA . VAL B 1 49 ? -7.305 -2.486 6.648 1 96.94 49 VAL B CA 1
ATOM 1340 C C . VAL B 1 49 ? -6.625 -3.057 7.891 1 96.94 49 VAL B C 1
ATOM 1342 O O . VAL B 1 49 ? -7.238 -3.803 8.656 1 96.94 49 VAL B O 1
ATOM 1345 N N . THR B 1 50 ? -5.383 -2.744 8.047 1 97.19 50 THR B N 1
ATOM 1346 C CA . THR B 1 50 ? -4.547 -3.381 9.062 1 97.19 50 THR B CA 1
ATOM 1347 C C . THR B 1 50 ? -3.82 -2.334 9.898 1 97.19 50 THR B C 1
ATOM 1349 O O . THR B 1 50 ? -3.215 -1.407 9.359 1 97.19 50 THR B O 1
ATOM 1352 N N . ALA B 1 51 ? -3.879 -2.529 11.172 1 94.81 51 ALA B N 1
ATOM 1353 C CA . ALA B 1 51 ? -3.207 -1.612 12.094 1 94.81 51 ALA B CA 1
ATOM 1354 C C . ALA B 1 51 ? -1.691 -1.687 11.93 1 94.81 51 ALA B C 1
ATOM 1356 O O . ALA B 1 51 ? -1.128 -2.775 11.797 1 94.81 51 ALA B O 1
ATOM 1357 N N . GLY B 1 52 ? -1.112 -0.542 11.852 1 97.38 52 GLY B N 1
ATOM 1358 C CA . GLY B 1 52 ? 0.338 -0.483 11.93 1 97.38 52 GLY B CA 1
ATOM 1359 C C . GLY B 1 52 ? 1.005 -0.35 10.578 1 97.38 52 GLY B C 1
ATOM 1360 O O . GLY B 1 52 ? 2.207 -0.09 10.492 1 97.38 52 GLY B O 1
ATOM 1361 N N . VAL B 1 53 ? 0.227 -0.542 9.547 1 98.5 53 VAL B N 1
ATOM 1362 C CA . VAL B 1 53 ? 0.79 -0.391 8.211 1 98.5 53 VAL B CA 1
ATOM 1363 C C . VAL B 1 53 ? 1.354 1.019 8.039 1 98.5 53 VAL B C 1
ATOM 1365 O O . VAL B 1 53 ? 0.762 1.991 8.508 1 98.5 53 VAL B O 1
ATOM 1368 N N . ALA B 1 54 ? 2.479 1.106 7.359 1 98.62 54 ALA B N 1
ATOM 1369 C CA . ALA B 1 54 ? 3.148 2.389 7.16 1 98.62 54 ALA B CA 1
ATOM 1370 C C . ALA B 1 54 ? 2.227 3.387 6.465 1 98.62 54 ALA B C 1
ATOM 1372 O O . ALA B 1 54 ? 1.365 2.998 5.672 1 98.62 54 ALA B O 1
ATOM 1373 N N . ASP B 1 55 ? 2.436 4.652 6.637 1 98 55 ASP B N 1
ATOM 1374 C CA . ASP B 1 55 ? 1.601 5.73 6.113 1 98 55 ASP B CA 1
ATOM 1375 C C . ASP B 1 55 ? 1.703 5.816 4.594 1 98 55 ASP B C 1
ATOM 1377 O O . ASP B 1 55 ? 0.789 6.312 3.934 1 98 55 ASP B O 1
ATOM 1381 N N . MET B 1 56 ? 2.83 5.414 4.098 1 98.69 56 MET B N 1
ATOM 1382 C CA . MET B 1 56 ? 3.141 5.637 2.688 1 98.69 56 MET B CA 1
ATOM 1383 C C . MET B 1 56 ? 4.039 4.531 2.146 1 98.69 56 MET B C 1
ATOM 1385 O O . MET B 1 56 ? 4.93 4.047 2.85 1 98.69 56 MET B O 1
ATOM 1389 N N . LEU B 1 57 ? 3.75 4.16 0.906 1 98.94 57 LEU B N 1
ATOM 1390 C CA . LEU B 1 57 ? 4.582 3.18 0.217 1 98.94 57 LEU B CA 1
ATOM 1391 C C . LEU B 1 57 ? 5.18 3.771 -1.055 1 98.94 57 LEU B C 1
ATOM 1393 O O . LEU B 1 57 ? 4.539 4.582 -1.728 1 98.94 57 LEU B O 1
ATOM 1397 N N . PHE B 1 58 ? 6.344 3.455 -1.307 1 98.94 58 PHE B N 1
ATOM 1398 C CA . PHE B 1 58 ? 7.008 3.703 -2.58 1 98.94 58 PHE B CA 1
ATOM 1399 C C . PHE B 1 58 ? 7.371 2.393 -3.266 1 98.94 58 PHE B C 1
ATOM 1401 O O . PHE B 1 58 ? 8.375 1.762 -2.918 1 98.94 58 PHE B O 1
ATOM 1408 N N . LEU B 1 59 ? 6.539 1.953 -4.25 1 98.94 59 LEU B N 1
ATOM 1409 C CA . LEU B 1 59 ? 6.723 0.68 -4.938 1 98.94 59 LEU B CA 1
ATOM 1410 C C . LEU B 1 59 ? 7.742 0.812 -6.062 1 98.94 59 LEU B C 1
ATOM 1412 O O . LEU B 1 59 ? 7.402 0.665 -7.238 1 98.94 59 LEU B O 1
ATOM 1416 N N . LEU B 1 60 ? 8.93 1.035 -5.68 1 98.94 60 LEU B N 1
ATOM 1417 C CA . LEU B 1 60 ? 10.094 1.041 -6.551 1 98.94 60 LEU B CA 1
ATOM 1418 C C . LEU B 1 60 ? 11.25 0.271 -5.918 1 98.94 60 LEU B C 1
ATOM 1420 O O . LEU B 1 60 ? 11.766 0.666 -4.871 1 98.94 60 LEU B O 1
ATOM 1424 N N . PRO B 1 61 ? 11.562 -0.879 -6.555 1 98.88 61 PRO B N 1
ATOM 1425 C CA . PRO B 1 61 ? 12.703 -1.596 -5.984 1 98.88 61 PRO B CA 1
ATOM 1426 C C . PRO B 1 61 ? 14.031 -0.885 -6.238 1 98.88 61 PRO B C 1
ATOM 1428 O O . PRO B 1 61 ? 14.141 -0.075 -7.16 1 98.88 61 PRO B O 1
ATOM 1431 N N . ASN B 1 62 ? 14.906 -1.064 -5.324 1 98.56 62 ASN B N 1
ATOM 1432 C CA . ASN B 1 62 ? 16.297 -0.689 -5.594 1 98.56 62 ASN B CA 1
ATOM 1433 C C . ASN B 1 62 ? 17.234 -1.867 -5.398 1 98.56 62 ASN B C 1
ATOM 1435 O O . ASN B 1 62 ? 16.812 -3.02 -5.363 1 98.56 62 ASN B O 1
ATOM 1439 N N . LYS B 1 63 ? 18.516 -1.665 -5.359 1 98.31 63 LYS B N 1
ATOM 1440 C CA . LYS B 1 63 ? 19.516 -2.73 -5.312 1 98.31 63 LYS B CA 1
ATOM 1441 C C . LYS B 1 63 ? 19.312 -3.623 -4.094 1 98.31 63 LYS B C 1
ATOM 1443 O O . LYS B 1 63 ? 19.594 -4.824 -4.137 1 98.31 63 LYS B O 1
ATOM 1448 N N . TYR B 1 64 ? 18.75 -3.074 -3.066 1 98.56 64 TYR B N 1
ATOM 1449 C CA . TYR B 1 64 ? 18.797 -3.779 -1.79 1 98.56 64 TYR B CA 1
ATOM 1450 C C . TYR B 1 64 ? 17.391 -4.109 -1.31 1 98.56 64 TYR B C 1
ATOM 1452 O O . TYR B 1 64 ? 17.188 -5.02 -0.5 1 98.56 64 TYR B O 1
ATOM 1460 N N . HIS B 1 65 ? 16.438 -3.373 -1.779 1 98.88 65 HIS B N 1
ATOM 1461 C CA . HIS B 1 65 ? 15.117 -3.475 -1.187 1 98.88 65 HIS B CA 1
ATOM 1462 C C . HIS B 1 65 ? 14.039 -3.598 -2.262 1 98.88 65 HIS B C 1
ATOM 1464 O O . HIS B 1 65 ? 14.172 -3.025 -3.346 1 98.88 65 HIS B O 1
ATOM 1470 N N . HIS B 1 66 ? 12.969 -4.293 -1.96 1 98.94 66 HIS B N 1
ATOM 1471 C CA . HIS B 1 66 ? 11.867 -4.523 -2.889 1 98.94 66 HIS B CA 1
ATOM 1472 C C . HIS B 1 66 ? 10.945 -3.316 -2.957 1 98.94 66 HIS B C 1
ATOM 1474 O O . HIS B 1 66 ? 10.203 -3.15 -3.928 1 98.94 66 HIS B O 1
ATOM 1480 N N . ALA B 1 67 ? 10.867 -2.492 -1.971 1 98.94 67 ALA B N 1
ATOM 1481 C CA . ALA B 1 67 ? 10.086 -1.261 -1.868 1 98.94 67 ALA B CA 1
ATOM 1482 C C . ALA B 1 67 ? 10.461 -0.477 -0.614 1 98.94 67 ALA B C 1
ATOM 1484 O O . ALA B 1 67 ? 11.266 -0.94 0.198 1 98.94 67 ALA B O 1
ATOM 1485 N N . LEU B 1 68 ? 9.992 0.707 -0.528 1 98.94 68 LEU B N 1
ATOM 1486 C CA . LEU B 1 68 ? 10.211 1.575 0.625 1 98.94 68 LEU B CA 1
ATOM 1487 C C . LEU B 1 68 ? 8.891 1.866 1.339 1 98.94 68 LEU B C 1
ATOM 1489 O O . LEU B 1 68 ? 7.922 2.291 0.709 1 98.94 68 LEU B O 1
ATOM 1493 N N . CYS B 1 69 ? 8.828 1.531 2.635 1 98.94 69 CYS B N 1
ATOM 1494 C CA . CYS B 1 69 ? 7.73 1.889 3.529 1 98.94 69 CYS B CA 1
ATOM 1495 C C . CYS B 1 69 ? 8.102 3.096 4.387 1 98.94 69 CYS B C 1
ATOM 1497 O O . CYS B 1 69 ? 9.164 3.123 5 1 98.94 69 CYS B O 1
ATOM 1499 N N 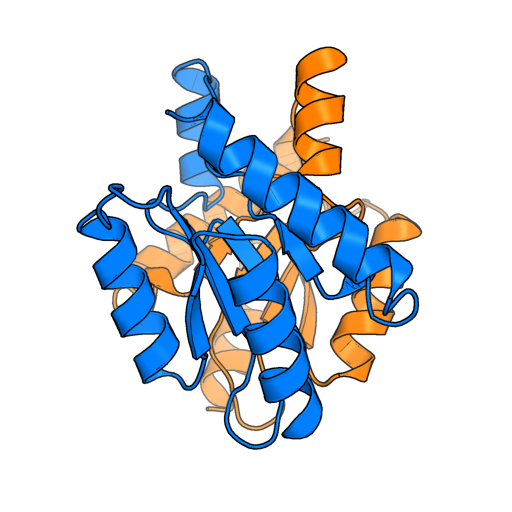. ILE B 1 70 ? 7.199 4.066 4.426 1 98.94 70 ILE B N 1
ATOM 1500 C CA . ILE B 1 70 ? 7.523 5.305 5.121 1 98.94 70 ILE B CA 1
ATOM 1501 C C . ILE B 1 70 ? 6.477 5.582 6.199 1 98.94 70 ILE B C 1
ATOM 1503 O O . ILE B 1 70 ? 5.277 5.605 5.918 1 98.94 70 ILE B O 1
ATOM 1507 N N . GLU B 1 71 ? 6.938 5.77 7.379 1 98.75 71 GLU B N 1
ATOM 1508 C CA . GLU B 1 71 ? 6.129 6.16 8.531 1 98.75 71 GLU B CA 1
ATOM 1509 C C . GLU B 1 71 ? 6.465 7.578 8.984 1 98.75 71 GLU B C 1
ATOM 1511 O O . GLU B 1 71 ? 7.625 7.895 9.25 1 98.75 71 GLU B O 1
ATOM 1516 N N . PHE B 1 72 ? 5.445 8.398 9.055 1 98.31 72 PHE B N 1
ATOM 1517 C CA . PHE B 1 72 ? 5.684 9.781 9.453 1 98.31 72 PHE B CA 1
ATOM 1518 C C . PHE B 1 72 ? 5.453 9.961 10.945 1 98.31 72 PHE B C 1
ATOM 1520 O O . PHE B 1 72 ? 4.496 9.414 11.5 1 98.31 72 PHE B O 1
ATOM 1527 N N . LYS B 1 73 ? 6.355 10.633 11.531 1 98.12 73 LYS B N 1
ATOM 1528 C CA . LYS B 1 73 ? 6.258 11.008 12.938 1 98.12 73 LYS B CA 1
ATOM 1529 C C . LYS B 1 73 ? 6.699 12.445 13.148 1 98.12 73 LYS B C 1
ATOM 1531 O O . LYS B 1 73 ? 7.547 12.961 12.422 1 98.12 73 LYS B O 1
ATOM 1536 N N . THR B 1 74 ? 6.066 13.047 14.18 1 96.62 74 THR B N 1
ATOM 1537 C CA . THR B 1 74 ? 6.633 14.297 14.656 1 96.62 74 THR B CA 1
ATOM 1538 C C . THR B 1 74 ? 7.973 14.062 15.352 1 96.62 74 THR B C 1
ATOM 1540 O O . THR B 1 74 ? 8.32 12.914 15.656 1 96.62 74 THR B O 1
ATOM 1543 N N . PRO B 1 75 ? 8.695 15.141 15.594 1 94.44 75 PRO B N 1
ATOM 1544 C CA . PRO B 1 75 ? 9.992 14.984 16.234 1 94.44 75 PRO B CA 1
ATOM 1545 C C . PRO B 1 75 ? 9.906 14.211 17.562 1 94.44 75 PRO B C 1
ATOM 1547 O O . PRO B 1 75 ? 10.82 13.461 17.906 1 94.44 75 PRO B O 1
ATOM 1550 N N . LYS B 1 76 ? 8.836 14.289 18.203 1 94.62 76 LYS B N 1
ATOM 1551 C CA . LYS B 1 76 ? 8.711 13.664 19.516 1 94.62 76 LYS B CA 1
ATOM 1552 C C . LYS B 1 76 ? 7.785 12.453 19.453 1 94.62 76 LYS B C 1
ATOM 1554 O O . LYS B 1 76 ? 7.531 11.805 20.469 1 94.62 76 LYS B O 1
ATOM 1559 N N . GLY B 1 77 ? 7.27 12.188 18.297 1 95.81 77 GLY B N 1
ATOM 1560 C CA . GLY B 1 77 ? 6.328 11.086 18.172 1 95.81 77 GLY B CA 1
ATOM 1561 C C . GLY B 1 77 ? 6.973 9.727 18.344 1 95.81 77 GLY B C 1
ATOM 1562 O O . GLY B 1 77 ? 8.094 9.508 17.875 1 95.81 77 GLY B O 1
ATOM 1563 N N . LYS B 1 78 ? 6.223 8.875 18.938 1 96.38 78 LYS B N 1
ATOM 1564 C CA . LYS B 1 78 ? 6.746 7.527 19.141 1 96.38 78 LYS B CA 1
ATOM 1565 C C . LYS B 1 78 ? 6.031 6.52 18.25 1 96.38 78 LYS B C 1
ATOM 1567 O O . LYS B 1 78 ? 4.84 6.668 17.969 1 96.38 78 LYS B O 1
ATOM 1572 N N . GLN B 1 79 ? 6.777 5.531 17.891 1 96.5 79 GLN B N 1
ATOM 1573 C CA . GLN B 1 79 ? 6.227 4.438 17.094 1 96.5 79 GLN B CA 1
ATOM 1574 C C . GLN B 1 79 ? 5.375 3.508 17.953 1 96.5 79 GLN B C 1
ATOM 1576 O O . GLN B 1 79 ? 5.789 3.123 19.047 1 96.5 79 GLN B O 1
ATOM 1581 N N . GLN B 1 80 ? 4.18 3.182 17.516 1 97.06 80 GLN B N 1
ATOM 1582 C CA . GLN B 1 80 ? 3.318 2.248 18.234 1 97.06 80 GLN B CA 1
ATOM 1583 C C . GLN B 1 80 ? 3.771 0.806 18.031 1 97.06 80 GLN B C 1
ATOM 1585 O O . GLN B 1 80 ? 4.52 0.518 17.094 1 97.06 80 GLN B O 1
ATOM 1590 N N . ASP B 1 81 ? 3.355 -0.051 18.906 1 98.38 81 ASP B N 1
ATOM 1591 C CA . ASP B 1 81 ? 3.76 -1.452 18.844 1 98.38 81 ASP B CA 1
ATOM 1592 C C . ASP B 1 81 ? 3.32 -2.092 17.531 1 98.38 81 ASP B C 1
ATOM 1594 O O . ASP B 1 81 ? 4.059 -2.885 16.938 1 98.38 81 ASP B O 1
ATOM 1598 N N . SER B 1 82 ? 2.143 -1.756 17.062 1 98 82 SER B N 1
ATOM 1599 C CA . SER B 1 82 ? 1.649 -2.314 15.805 1 98 82 SER B CA 1
ATOM 1600 C C . SER B 1 82 ? 2.51 -1.874 14.625 1 98 82 SER B C 1
ATOM 1602 O O . SER B 1 82 ? 2.748 -2.65 13.703 1 98 82 SER B O 1
ATOM 1604 N N . GLN B 1 83 ? 2.99 -0.633 14.727 1 98.44 83 GLN B N 1
ATOM 1605 C CA . GLN B 1 83 ? 3.867 -0.127 13.672 1 98.44 83 GLN B CA 1
ATOM 1606 C C . GLN B 1 83 ? 5.219 -0.837 13.695 1 98.44 83 GLN B C 1
ATOM 1608 O O . GLN B 1 83 ? 5.785 -1.136 12.641 1 98.44 83 GLN B O 1
ATOM 1613 N N . LYS B 1 84 ? 5.684 -1.096 14.867 1 98.81 84 LYS B N 1
ATOM 1614 C CA . LYS B 1 84 ? 6.945 -1.822 15.008 1 98.81 84 LYS B CA 1
ATOM 1615 C C . LYS B 1 84 ? 6.824 -3.24 14.461 1 98.81 84 LYS B C 1
ATOM 1617 O O . LYS B 1 84 ? 7.758 -3.75 13.836 1 98.81 84 LYS B O 1
ATOM 1622 N N . ARG B 1 85 ? 5.75 -3.838 14.758 1 98.75 85 ARG B N 1
ATOM 1623 C CA . ARG B 1 85 ? 5.52 -5.188 14.25 1 98.75 85 ARG B CA 1
ATOM 1624 C C . ARG B 1 85 ? 5.496 -5.211 12.727 1 98.75 85 ARG B C 1
ATOM 1626 O O . ARG B 1 85 ? 6.086 -6.098 12.102 1 98.75 85 ARG B O 1
ATOM 1633 N N . PHE B 1 86 ? 4.871 -4.234 12.164 1 98.81 86 PHE B N 1
ATOM 1634 C CA . PHE B 1 86 ? 4.84 -4.133 10.711 1 98.81 86 PHE B CA 1
ATOM 1635 C C . PHE B 1 86 ? 6.234 -3.896 10.148 1 98.81 86 PHE B C 1
ATOM 1637 O O . PHE B 1 86 ? 6.648 -4.559 9.195 1 98.81 86 PHE B O 1
ATOM 1644 N N . GLN B 1 87 ? 6.91 -3.004 10.773 1 98.94 87 GLN B N 1
ATOM 1645 C CA . GLN B 1 87 ? 8.281 -2.717 10.359 1 98.94 87 GLN B CA 1
ATOM 1646 C C . GLN B 1 87 ? 9.133 -3.984 10.352 1 98.94 87 GLN B C 1
ATOM 1648 O O . GLN B 1 87 ? 9.781 -4.293 9.359 1 98.94 87 GLN B O 1
ATOM 1653 N N . ARG B 1 88 ? 9.086 -4.676 11.453 1 98.88 88 ARG B N 1
ATOM 1654 C CA . ARG B 1 88 ? 9.883 -5.895 11.555 1 98.88 88 ARG B CA 1
ATOM 1655 C C . ARG B 1 88 ? 9.5 -6.887 10.461 1 98.88 88 ARG B C 1
ATOM 1657 O O . ARG B 1 88 ? 10.375 -7.531 9.875 1 98.88 88 ARG B O 1
ATOM 1664 N N . LYS B 1 89 ? 8.258 -6.984 10.242 1 98.88 89 LYS B N 1
ATOM 1665 C CA . LYS B 1 89 ? 7.762 -7.965 9.281 1 98.88 89 LYS B CA 1
ATOM 1666 C C . LYS B 1 89 ? 8.219 -7.621 7.867 1 98.88 89 LYS B C 1
ATOM 1668 O O . LYS B 1 89 ? 8.773 -8.469 7.164 1 98.88 89 LYS B O 1
ATOM 1673 N N . VAL B 1 90 ? 8.016 -6.379 7.438 1 98.88 90 VAL B N 1
ATOM 1674 C CA . VAL B 1 90 ? 8.352 -6.023 6.062 1 98.88 90 VAL B CA 1
ATOM 1675 C C . VAL B 1 90 ? 9.867 -6.055 5.879 1 98.88 90 VAL B C 1
ATOM 1677 O O . VAL B 1 90 ? 10.359 -6.438 4.816 1 98.88 90 VAL B O 1
ATOM 1680 N N . GLU B 1 91 ? 10.586 -5.652 6.879 1 98.94 91 GLU B N 1
ATOM 1681 C CA . GLU B 1 91 ? 12.039 -5.68 6.777 1 98.94 91 GLU B CA 1
ATOM 1682 C C . GLU B 1 91 ? 12.562 -7.109 6.668 1 98.94 91 GLU B C 1
ATOM 1684 O O . GLU B 1 91 ? 13.555 -7.363 5.984 1 98.94 91 GLU B O 1
ATOM 1689 N N . ALA B 1 92 ? 11.883 -7.996 7.324 1 98.81 92 ALA B N 1
ATOM 1690 C CA . ALA B 1 92 ? 12.281 -9.398 7.273 1 98.81 92 ALA B CA 1
ATOM 1691 C C . ALA B 1 92 ? 12.164 -9.953 5.855 1 98.81 92 ALA B C 1
ATOM 1693 O O . ALA B 1 92 ? 12.789 -10.961 5.523 1 98.81 92 ALA B O 1
ATOM 1694 N N . PHE B 1 93 ? 11.398 -9.281 5.059 1 98.69 93 PHE B N 1
ATOM 1695 C CA . PHE B 1 93 ? 11.188 -9.781 3.705 1 98.69 93 PHE B CA 1
ATOM 1696 C C . PHE B 1 93 ? 11.797 -8.836 2.678 1 98.69 93 PHE B C 1
ATOM 1698 O O . PHE B 1 93 ? 11.391 -8.836 1.513 1 98.69 93 PHE B O 1
ATOM 1705 N N . GLY B 1 94 ? 12.656 -7.934 3.117 1 98.75 94 GLY B N 1
ATOM 1706 C CA . GLY B 1 94 ? 13.516 -7.207 2.201 1 98.75 94 GLY B CA 1
ATOM 1707 C C . GLY B 1 94 ? 12.969 -5.848 1.811 1 98.75 94 GLY B C 1
ATOM 1708 O O . GLY B 1 94 ? 13.414 -5.246 0.832 1 98.75 94 GLY B O 1
ATOM 1709 N N . TYR B 1 95 ? 11.992 -5.398 2.48 1 98.94 95 TYR B N 1
ATOM 1710 C CA . TYR B 1 95 ? 11.508 -4.035 2.287 1 98.94 95 TYR B CA 1
ATOM 1711 C C . TYR B 1 95 ? 12.188 -3.074 3.254 1 98.94 95 TYR B C 1
ATOM 1713 O O . TYR B 1 95 ? 12.578 -3.465 4.359 1 98.94 95 TYR B O 1
ATOM 1721 N N . ARG B 1 96 ? 12.367 -1.9 2.771 1 98.94 96 ARG B N 1
ATOM 1722 C CA . ARG B 1 96 ? 12.93 -0.872 3.641 1 98.94 96 ARG B CA 1
ATOM 1723 C C . ARG B 1 96 ? 11.828 -0.115 4.375 1 98.94 96 ARG B C 1
ATOM 1725 O O . ARG B 1 96 ? 10.797 0.23 3.783 1 98.94 96 ARG B O 1
ATOM 1732 N N . TYR B 1 97 ? 12.008 0.083 5.621 1 98.94 97 TYR B N 1
ATOM 1733 C CA . TYR B 1 97 ? 11.086 0.854 6.441 1 98.94 97 TYR B CA 1
ATOM 1734 C C . TYR B 1 97 ? 11.789 2.029 7.105 1 98.94 97 TYR B C 1
ATOM 1736 O O . TYR B 1 97 ? 12.875 1.871 7.668 1 98.94 97 TYR B O 1
ATOM 1744 N N . GLU B 1 98 ? 11.258 3.211 6.977 1 98.94 98 GLU B N 1
ATOM 1745 C CA . GLU B 1 98 ? 11.883 4.406 7.535 1 98.94 98 GLU B CA 1
ATOM 1746 C C . GLU B 1 98 ? 10.859 5.277 8.258 1 98.94 98 GLU B C 1
ATOM 1748 O O . GLU B 1 98 ? 9.742 5.465 7.773 1 98.94 98 GLU B O 1
ATOM 1753 N N . ILE B 1 99 ? 11.234 5.77 9.375 1 98.88 99 ILE B N 1
ATOM 1754 C CA . ILE B 1 99 ? 10.5 6.836 10.039 1 98.88 99 ILE B CA 1
ATOM 1755 C C . ILE B 1 99 ? 11.023 8.195 9.578 1 98.88 99 ILE B C 1
ATOM 1757 O O . ILE B 1 99 ? 12.227 8.438 9.586 1 98.88 99 ILE B O 1
ATOM 1761 N N . VAL B 1 100 ? 10.141 8.984 9.141 1 98.81 100 VAL B N 1
ATOM 1762 C CA . VAL B 1 100 ? 10.477 10.312 8.625 1 98.81 100 VAL B CA 1
ATOM 1763 C C . VAL B 1 100 ? 9.828 11.383 9.492 1 98.81 100 VAL B C 1
ATOM 1765 O O . VAL B 1 100 ? 8.625 11.328 9.758 1 98.81 100 VAL B O 1
ATOM 1768 N N . ARG B 1 101 ? 10.602 12.422 9.883 1 98.56 101 ARG B N 1
ATOM 1769 C CA . ARG B 1 101 ? 10.086 13.406 10.828 1 98.56 101 ARG B CA 1
ATOM 1770 C C . ARG B 1 101 ? 10.141 14.812 10.25 1 98.56 101 ARG B C 1
ATOM 1772 O O . ARG B 1 101 ? 9.82 15.789 10.93 1 98.56 101 ARG B O 1
ATOM 1779 N N . SER B 1 102 ? 10.617 14.914 8.992 1 98.56 102 SER B N 1
ATOM 1780 C CA . SER B 1 102 ? 10.703 16.219 8.328 1 98.56 102 SER B CA 1
ATOM 1781 C C . SER B 1 102 ? 10.828 16.047 6.816 1 98.56 102 SER B C 1
ATOM 1783 O O . SER B 1 102 ? 11.172 14.977 6.328 1 98.56 102 SER B O 1
ATOM 1785 N N . LEU B 1 103 ? 10.531 17.172 6.145 1 98.69 103 LEU B N 1
ATOM 1786 C CA . LEU B 1 103 ? 10.734 17.188 4.699 1 98.69 103 LEU B CA 1
ATOM 1787 C C . LEU B 1 103 ? 12.203 16.938 4.355 1 98.69 103 LEU B C 1
ATOM 1789 O O . LEU B 1 103 ? 12.508 16.203 3.408 1 98.69 103 LEU B O 1
ATOM 1793 N N . GLU B 1 104 ? 13.055 17.516 5.113 1 98.81 104 GLU B N 1
ATOM 1794 C CA . GLU B 1 104 ? 14.477 17.359 4.863 1 98.81 104 GLU B CA 1
ATOM 1795 C C . GLU B 1 104 ? 14.898 15.891 4.973 1 98.81 104 GLU B C 1
ATOM 1797 O O . GLU B 1 104 ? 15.656 15.391 4.141 1 98.81 104 GLU B O 1
ATOM 1802 N N . GLU B 1 105 ? 14.453 15.203 5.984 1 98.88 105 GLU B N 1
ATOM 1803 C CA . GLU B 1 105 ? 14.734 13.781 6.141 1 98.88 105 GLU B CA 1
ATOM 1804 C C . GLU B 1 105 ? 14.188 12.977 4.965 1 98.88 105 GLU B C 1
ATOM 1806 O O . GLU B 1 105 ? 14.844 12.047 4.484 1 98.88 105 GLU B O 1
ATOM 1811 N N . PHE B 1 106 ? 13.031 13.375 4.547 1 98.94 106 PHE B N 1
ATOM 1812 C CA . PHE B 1 106 ? 12.398 12.703 3.42 1 98.94 106 PHE B CA 1
ATOM 1813 C C . PHE B 1 106 ? 13.219 12.875 2.148 1 98.94 106 PHE B C 1
ATOM 1815 O O . PHE B 1 106 ? 13.445 11.914 1.413 1 98.94 106 PHE B O 1
ATOM 1822 N N . ILE B 1 107 ? 13.625 14.062 1.904 1 98.94 107 ILE B N 1
ATOM 1823 C CA . ILE B 1 107 ? 14.414 14.375 0.718 1 98.94 107 ILE B CA 1
ATOM 1824 C C . ILE B 1 107 ? 15.703 13.555 0.725 1 98.94 107 ILE B C 1
ATOM 1826 O O . ILE B 1 107 ? 16.062 12.938 -0.282 1 98.94 107 ILE B O 1
ATOM 1830 N N . GLU B 1 108 ? 16.344 13.555 1.819 1 98.88 108 GLU B N 1
ATOM 1831 C CA . GLU B 1 108 ? 17.578 12.773 1.937 1 98.88 108 GLU B CA 1
ATOM 1832 C C . GLU B 1 108 ? 17.312 11.281 1.719 1 98.88 108 GLU B C 1
ATOM 1834 O O . GLU B 1 108 ? 18.062 10.609 1.016 1 98.88 108 GLU B O 1
ATOM 1839 N N . LEU B 1 109 ? 16.281 10.812 2.316 1 98.88 109 LEU B N 1
ATOM 1840 C CA . LEU B 1 109 ? 15.891 9.414 2.16 1 98.88 109 LEU B CA 1
ATOM 1841 C C . LEU B 1 109 ? 15.656 9.078 0.692 1 98.88 109 LEU B C 1
ATOM 1843 O O . LEU B 1 109 ? 16.203 8.086 0.184 1 98.88 109 LEU B O 1
ATOM 1847 N N . MET B 1 110 ? 14.859 9.883 0.005 1 98.88 110 MET B N 1
ATOM 1848 C CA . MET B 1 110 ? 14.5 9.617 -1.385 1 98.88 110 MET B CA 1
ATOM 1849 C C . MET B 1 110 ? 15.734 9.672 -2.283 1 98.88 110 MET B C 1
ATOM 1851 O O . MET B 1 110 ? 15.906 8.828 -3.164 1 98.88 110 MET B O 1
ATOM 1855 N N . ARG B 1 111 ? 16.562 10.648 -2.029 1 98.69 111 ARG B N 1
ATOM 1856 C CA . ARG B 1 111 ? 17.781 10.766 -2.824 1 98.69 111 ARG B CA 1
ATOM 1857 C C . ARG B 1 111 ? 18.672 9.547 -2.635 1 98.69 111 ARG B C 1
ATOM 1859 O O . ARG B 1 111 ? 19.203 9 -3.607 1 98.69 111 ARG B O 1
ATOM 1866 N N . ASN B 1 112 ? 18.859 9.141 -1.429 1 98.62 112 ASN B N 1
ATOM 1867 C CA . ASN B 1 112 ? 19.672 7.965 -1.14 1 98.62 112 ASN B CA 1
ATOM 1868 C C . ASN B 1 112 ? 19.047 6.703 -1.733 1 98.62 112 ASN B C 1
ATOM 1870 O O . ASN B 1 112 ? 19.766 5.875 -2.312 1 98.62 112 ASN B O 1
ATOM 1874 N N . TYR B 1 113 ? 17.781 6.547 -1.55 1 98.81 113 TYR B N 1
ATOM 1875 C CA . TYR B 1 113 ? 17.078 5.371 -2.041 1 98.81 113 TYR B CA 1
ATOM 1876 C C . TYR B 1 113 ? 17.188 5.258 -3.557 1 98.81 113 TYR B C 1
ATOM 1878 O O . TYR B 1 113 ? 17.453 4.18 -4.09 1 98.81 113 TYR B O 1
ATOM 1886 N N . LEU B 1 114 ? 17 6.398 -4.227 1 98.56 114 LEU B N 1
ATOM 1887 C CA . LEU B 1 114 ? 17 6.41 -5.688 1 98.56 114 LEU B CA 1
ATOM 1888 C C . LEU B 1 114 ? 18.422 6.273 -6.234 1 98.56 114 LEU B C 1
ATOM 1890 O O . LEU B 1 114 ? 18.609 5.797 -7.355 1 98.56 114 LEU B O 1
ATOM 1894 N N . ALA B 1 115 ? 19.391 6.668 -5.418 1 98.12 115 ALA B N 1
ATOM 1895 C CA . ALA B 1 115 ? 20.781 6.516 -5.82 1 98.12 115 ALA B CA 1
ATOM 1896 C C . ALA B 1 115 ? 21.188 5.043 -5.855 1 98.12 115 ALA B C 1
ATOM 1898 O O . ALA B 1 115 ? 22.188 4.684 -6.473 1 98.12 115 ALA B O 1
ATOM 1899 N N . GLN B 1 116 ? 20.469 4.234 -5.188 1 96.75 116 GLN B N 1
ATOM 1900 C CA . GLN B 1 116 ? 20.766 2.807 -5.094 1 96.75 116 GLN B CA 1
ATOM 1901 C C . GLN B 1 116 ? 20.031 2.021 -6.172 1 96.75 116 GLN B C 1
ATOM 1903 O O . GLN B 1 116 ? 19.938 0.795 -6.105 1 96.75 116 GLN B O 1
ATOM 1908 N N . ARG B 1 117 ? 19.5 2.568 -7.152 1 91.94 117 ARG B N 1
ATOM 1909 C CA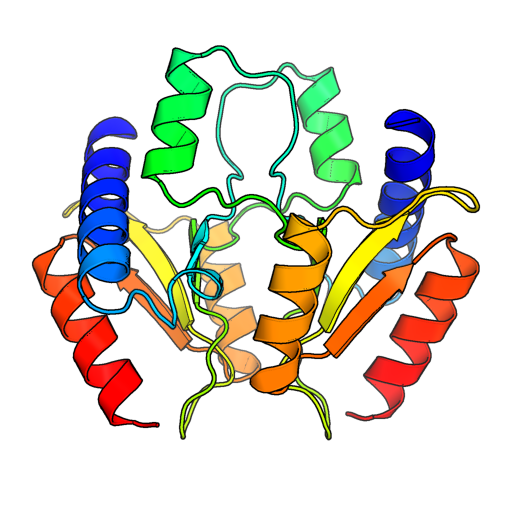 . ARG B 1 117 ? 18.812 1.873 -8.234 1 91.94 117 ARG B CA 1
ATOM 1910 C C . ARG B 1 117 ? 19.797 1.304 -9.242 1 91.94 117 ARG B C 1
ATOM 1912 O O . ARG B 1 117 ? 20.828 1.923 -9.531 1 91.94 117 ARG B O 1
#

Radius of gyration: 16.79 Å; Cα contacts (8 Å, |Δi|>4): 371; chains: 2; bounding box: 43×40×36 Å